Protein AF-A0A535HZP6-F1 (afdb_monomer)

Structure (mmCIF, N/CA/C/O backbone):
data_AF-A0A535HZP6-F1
#
_entry.id   AF-A0A535HZP6-F1
#
loop_
_atom_site.group_PDB
_atom_site.id
_atom_site.type_symbol
_atom_site.label_atom_id
_atom_site.label_alt_id
_atom_site.label_comp_id
_atom_site.label_asym_id
_atom_site.label_entity_id
_atom_site.label_seq_id
_atom_site.pdbx_PDB_ins_code
_atom_site.Cartn_x
_atom_site.Cartn_y
_atom_site.Cartn_z
_atom_site.occupancy
_atom_site.B_iso_or_equiv
_atom_site.auth_seq_id
_atom_site.auth_comp_id
_atom_site.auth_asym_id
_atom_site.auth_atom_id
_atom_site.pdbx_PDB_model_num
ATOM 1 N N . MET A 1 1 ? 3.814 -22.045 17.559 1.00 40.75 1 MET A N 1
ATOM 2 C CA . MET A 1 1 ? 4.100 -20.946 16.614 1.00 40.75 1 MET A CA 1
ATOM 3 C C . MET A 1 1 ? 3.823 -21.494 15.220 1.00 40.75 1 MET A C 1
ATOM 5 O O . MET A 1 1 ? 4.565 -22.360 14.778 1.00 40.75 1 MET A O 1
ATOM 9 N N . ILE A 1 2 ? 2.694 -21.146 14.594 1.00 38.34 2 ILE A N 1
ATOM 10 C CA . ILE A 1 2 ? 2.393 -21.628 13.237 1.00 38.34 2 ILE A CA 1
ATOM 11 C C . ILE A 1 2 ? 3.182 -20.735 12.281 1.00 38.34 2 ILE A C 1
ATOM 13 O O . ILE A 1 2 ? 2.765 -19.621 11.981 1.00 38.34 2 ILE A O 1
ATOM 17 N N . VAL A 1 3 ? 4.359 -21.193 11.863 1.00 44.75 3 VAL A N 1
ATOM 18 C CA . VAL A 1 3 ? 5.091 -20.565 10.762 1.00 44.75 3 VAL A CA 1
ATOM 19 C C . VAL A 1 3 ? 4.539 -21.183 9.483 1.00 44.75 3 VAL A C 1
ATOM 21 O O . VAL A 1 3 ? 5.009 -22.228 9.036 1.00 44.75 3 VAL A O 1
ATOM 24 N N . GLU A 1 4 ? 3.483 -20.586 8.927 1.00 56.25 4 GLU A N 1
ATOM 25 C CA . GLU A 1 4 ? 3.124 -20.857 7.532 1.00 56.25 4 GLU A CA 1
ATOM 26 C C . GLU A 1 4 ? 4.353 -20.519 6.680 1.00 56.25 4 GLU A C 1
ATOM 28 O O . GLU A 1 4 ? 4.879 -19.404 6.753 1.00 56.25 4 GLU A O 1
ATOM 33 N N . ARG A 1 5 ? 4.874 -21.513 5.948 1.00 57.94 5 ARG A N 1
ATOM 34 C CA . ARG A 1 5 ? 6.021 -21.303 5.061 1.00 57.94 5 ARG A CA 1
ATOM 35 C C . ARG A 1 5 ? 5.613 -20.284 3.990 1.00 57.94 5 ARG A C 1
ATOM 37 O O . ARG A 1 5 ? 4.502 -20.400 3.474 1.00 57.94 5 ARG A O 1
ATOM 44 N N . PRO A 1 6 ? 6.472 -19.309 3.649 1.00 65.69 6 PRO A N 1
ATOM 45 C CA . PRO A 1 6 ? 6.177 -18.394 2.554 1.00 65.69 6 PRO A CA 1
ATOM 46 C C . PRO A 1 6 ? 5.962 -19.185 1.255 1.00 65.69 6 PRO A C 1
ATOM 48 O O . PRO A 1 6 ? 6.619 -20.208 1.038 1.00 65.69 6 PRO A O 1
ATOM 51 N N . GLY A 1 7 ? 5.038 -18.720 0.410 1.00 70.25 7 GLY A N 1
ATOM 52 C CA . GLY A 1 7 ? 4.806 -19.303 -0.911 1.00 70.25 7 GLY A CA 1
ATOM 53 C C . GLY A 1 7 ? 6.084 -19.307 -1.757 1.00 70.25 7 GLY A C 1
ATOM 54 O O . GLY A 1 7 ? 6.963 -18.465 -1.574 1.00 70.25 7 GLY A O 1
ATOM 55 N N . ALA A 1 8 ? 6.196 -20.252 -2.695 1.00 68.69 8 ALA A N 1
ATOM 56 C CA . ALA A 1 8 ? 7.414 -20.476 -3.486 1.00 68.69 8 ALA A CA 1
ATOM 57 C C . ALA A 1 8 ? 7.873 -19.253 -4.315 1.00 68.69 8 ALA A C 1
ATOM 59 O O . ALA A 1 8 ? 9.041 -19.159 -4.689 1.00 68.69 8 ALA A O 1
ATOM 60 N N . ASP A 1 9 ? 6.966 -18.310 -4.577 1.00 80.38 9 ASP A N 1
ATOM 61 C CA . ASP A 1 9 ? 7.210 -17.099 -5.366 1.00 80.38 9 ASP A CA 1
ATOM 62 C C . ASP A 1 9 ? 7.607 -15.867 -4.522 1.00 80.38 9 ASP A C 1
ATOM 64 O O . ASP A 1 9 ? 7.869 -14.792 -5.072 1.00 80.38 9 ASP A O 1
ATOM 68 N N . LEU A 1 10 ? 7.683 -16.008 -3.194 1.00 91.38 10 LEU A N 1
ATOM 69 C CA . LEU A 1 10 ? 8.109 -14.948 -2.281 1.00 91.38 10 LEU A CA 1
ATOM 70 C C . LEU A 1 10 ? 9.626 -14.976 -2.043 1.00 91.38 10 LEU A C 1
ATOM 72 O O . LEU A 1 10 ? 10.221 -16.011 -1.745 1.00 91.38 10 LEU A O 1
ATOM 76 N N . ILE A 1 11 ? 10.262 -13.805 -2.100 1.00 94.88 11 ILE A N 1
ATOM 77 C CA . ILE A 1 11 ? 11.665 -13.613 -1.720 1.00 94.88 11 ILE A CA 1
ATOM 78 C C . ILE A 1 11 ? 11.719 -13.214 -0.246 1.00 94.88 11 ILE A C 1
ATOM 80 O O . ILE A 1 11 ? 11.258 -12.136 0.134 1.00 94.88 11 ILE A O 1
ATOM 84 N N . VAL A 1 12 ? 12.319 -14.058 0.593 1.00 96.00 12 VAL A N 1
ATOM 85 C CA . VAL A 1 12 ? 12.517 -13.768 2.020 1.00 96.00 12 VAL A CA 1
ATOM 86 C C . VAL A 1 12 ? 13.621 -12.719 2.190 1.00 96.00 12 VAL A C 1
ATOM 88 O O . VAL A 1 12 ? 14.779 -12.966 1.868 1.00 96.00 12 VAL A O 1
ATOM 91 N N . ARG A 1 13 ? 13.264 -11.546 2.727 1.00 95.56 13 ARG A N 1
ATOM 92 C CA . ARG A 1 13 ? 14.200 -10.463 3.087 1.00 95.56 13 ARG A CA 1
ATOM 93 C C . ARG A 1 13 ? 14.620 -10.517 4.555 1.00 95.56 13 ARG A C 1
ATOM 95 O O . ARG A 1 13 ? 15.701 -10.052 4.901 1.00 95.56 13 ARG A O 1
ATOM 102 N N . ARG A 1 14 ? 13.773 -11.089 5.414 1.00 95.12 14 ARG A N 1
ATOM 103 C CA . ARG A 1 14 ? 14.059 -11.405 6.820 1.00 95.12 14 ARG A CA 1
ATOM 104 C C . ARG A 1 14 ? 13.233 -12.620 7.235 1.00 95.12 14 ARG A C 1
ATOM 106 O O . ARG A 1 14 ? 12.050 -12.680 6.911 1.00 95.12 14 ARG A O 1
ATOM 113 N N . ALA A 1 15 ? 13.843 -13.559 7.955 1.00 93.56 15 ALA A N 1
ATOM 114 C CA . ALA A 1 15 ? 13.158 -14.763 8.427 1.00 93.56 15 ALA A CA 1
ATOM 115 C C . ALA A 1 15 ? 12.340 -14.527 9.709 1.00 93.56 15 ALA A C 1
ATOM 117 O O . ALA A 1 15 ? 11.224 -15.030 9.808 1.00 93.56 15 ALA A O 1
ATOM 118 N N . ASP A 1 16 ? 12.864 -13.739 10.655 1.00 92.75 16 ASP A N 1
ATOM 119 C CA . ASP A 1 16 ? 12.195 -13.445 11.925 1.00 92.75 16 ASP A CA 1
ATOM 120 C C . ASP A 1 16 ? 12.384 -11.973 12.360 1.00 92.75 16 ASP A C 1
ATOM 122 O O . ASP A 1 16 ? 13.523 -11.509 12.479 1.00 92.75 16 ASP A O 1
ATOM 126 N N . PRO A 1 17 ? 11.298 -11.202 12.551 1.00 95.25 17 PRO A N 1
ATOM 127 C CA . PRO A 1 17 ? 9.949 -11.497 12.065 1.00 95.25 17 PRO A CA 1
ATOM 128 C C . PRO A 1 17 ? 9.939 -11.638 10.533 1.00 95.25 17 PRO A C 1
ATOM 130 O O . PRO A 1 17 ? 10.725 -10.990 9.830 1.00 95.25 17 PRO A O 1
ATOM 133 N N . LEU A 1 18 ? 9.047 -12.484 10.007 1.00 95.94 18 LEU A N 1
ATOM 134 C CA . LEU A 1 18 ? 8.997 -12.794 8.575 1.00 95.94 18 LEU A CA 1
ATOM 135 C C . LEU A 1 18 ? 8.704 -11.537 7.743 1.00 95.94 18 LEU A C 1
ATOM 137 O O . LEU A 1 18 ? 7.688 -10.870 7.944 1.00 95.94 18 LEU A O 1
ATOM 141 N N . ASN A 1 19 ? 9.585 -11.226 6.795 1.00 98.00 19 ASN A N 1
ATOM 142 C CA . ASN A 1 19 ? 9.381 -10.178 5.803 1.00 98.00 19 ASN A CA 1
ATOM 143 C C . ASN A 1 19 ? 9.751 -10.712 4.414 1.00 98.00 19 ASN A C 1
ATOM 145 O O . ASN A 1 19 ? 10.876 -11.174 4.199 1.00 98.00 19 ASN A O 1
ATOM 149 N N . CYS A 1 20 ? 8.808 -10.636 3.478 1.00 97.75 20 CYS A N 1
ATOM 150 C CA . CYS A 1 20 ? 8.935 -11.173 2.129 1.00 97.75 20 CYS A CA 1
ATOM 151 C C . CYS A 1 20 ? 8.421 -10.183 1.090 1.00 97.75 20 CYS A C 1
ATOM 153 O O . CYS A 1 20 ? 7.440 -9.483 1.332 1.00 97.75 20 CYS A O 1
ATOM 155 N N . GLU A 1 21 ? 9.060 -10.153 -0.072 1.00 96.19 21 GLU A N 1
ATOM 156 C CA . GLU A 1 21 ? 8.589 -9.412 -1.242 1.00 96.19 21 GLU A CA 1
ATOM 157 C C . GLU A 1 21 ? 8.236 -10.362 -2.381 1.00 96.19 21 GLU A C 1
ATOM 159 O O . GLU A 1 21 ? 8.674 -11.512 -2.399 1.00 96.19 21 GLU A O 1
ATOM 164 N N . VAL A 1 22 ? 7.462 -9.867 -3.340 1.00 94.38 22 VAL A N 1
ATOM 165 C CA . VAL A 1 22 ? 7.067 -10.631 -4.524 1.00 94.38 22 VAL A CA 1
ATOM 166 C C . VAL A 1 22 ? 8.091 -10.428 -5.634 1.00 94.38 22 VAL A C 1
ATOM 168 O O . VAL A 1 22 ? 8.557 -9.310 -5.855 1.00 94.38 22 VAL A O 1
ATOM 171 N N . ARG A 1 23 ? 8.428 -11.480 -6.384 1.00 91.25 23 ARG A N 1
ATOM 172 C CA . ARG A 1 23 ? 9.135 -11.297 -7.662 1.00 91.25 23 ARG A CA 1
ATOM 173 C C . ARG A 1 23 ? 8.274 -10.450 -8.602 1.00 91.25 23 ARG A C 1
ATOM 175 O O . ARG A 1 23 ? 7.102 -10.765 -8.784 1.00 91.25 23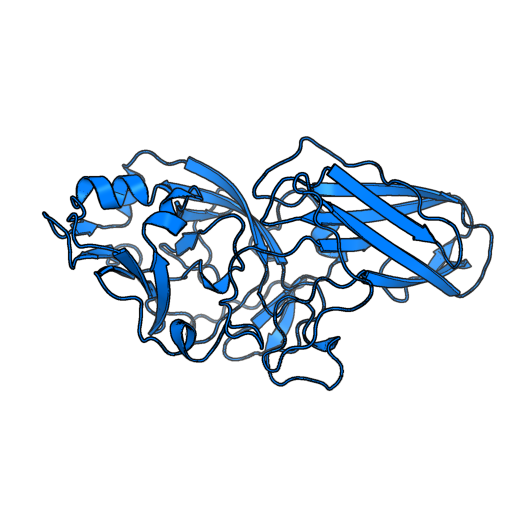 ARG A O 1
ATOM 182 N N . LEU A 1 24 ? 8.841 -9.406 -9.215 1.00 91.94 24 LEU A N 1
ATOM 183 C CA . LEU A 1 24 ? 8.065 -8.477 -10.052 1.00 91.94 24 LEU A CA 1
ATOM 184 C C . LEU A 1 24 ? 7.354 -9.174 -11.216 1.00 91.94 24 LEU A C 1
ATOM 186 O O . LEU A 1 24 ? 6.197 -8.860 -11.480 1.00 91.94 24 LEU A O 1
ATOM 190 N N . SER A 1 25 ? 7.988 -10.160 -11.852 1.00 90.00 25 SER A N 1
ATOM 191 C CA . SER A 1 25 ? 7.364 -10.934 -12.931 1.00 90.00 25 SER A CA 1
ATOM 192 C C . SER A 1 25 ? 6.120 -11.702 -12.491 1.00 90.00 25 SER A C 1
ATOM 194 O O . SER A 1 25 ? 5.214 -11.911 -13.287 1.00 90.00 25 SER A O 1
ATOM 196 N N . ARG A 1 26 ? 6.007 -12.053 -11.204 1.00 90.25 26 ARG A N 1
ATOM 197 C CA . ARG A 1 26 ? 4.814 -12.699 -10.631 1.00 90.25 26 ARG A CA 1
ATOM 198 C C . ARG A 1 26 ? 3.684 -11.722 -10.315 1.00 90.25 26 ARG A C 1
ATOM 200 O O . ARG A 1 26 ? 2.573 -12.158 -10.029 1.00 90.25 26 ARG A O 1
ATOM 207 N N . LEU A 1 27 ? 3.943 -10.414 -10.364 1.00 87.38 27 LEU A N 1
ATOM 208 C CA . LEU A 1 27 ? 2.904 -9.386 -10.260 1.00 87.38 27 LEU A CA 1
ATOM 209 C C . LEU A 1 27 ? 2.225 -9.117 -11.614 1.00 87.38 27 LEU A C 1
ATOM 211 O O . LEU A 1 27 ? 1.176 -8.482 -11.641 1.00 87.38 27 LEU A O 1
ATOM 215 N N . ALA A 1 28 ? 2.785 -9.614 -12.725 1.00 78.62 28 ALA A N 1
ATOM 216 C CA . ALA A 1 28 ? 2.209 -9.460 -14.062 1.00 78.62 28 ALA A CA 1
ATOM 217 C C . ALA A 1 28 ? 0.953 -10.327 -14.296 1.00 78.62 28 ALA A C 1
ATOM 219 O O . ALA A 1 28 ? 0.201 -10.073 -15.240 1.00 78.62 28 ALA A O 1
ATOM 220 N N . ASP A 1 29 ? 0.713 -11.318 -13.428 1.00 76.12 29 ASP A N 1
ATOM 221 C CA . ASP A 1 29 ? -0.292 -12.379 -13.594 1.00 76.12 29 ASP A CA 1
ATOM 222 C C . ASP A 1 29 ? -1.758 -11.907 -13.436 1.00 76.12 29 ASP A C 1
ATOM 224 O O . ASP A 1 29 ? -2.679 -12.705 -13.604 1.00 76.12 29 ASP A O 1
ATOM 228 N N . GLY A 1 30 ? -2.021 -10.627 -13.137 1.00 82.62 30 GLY A N 1
ATOM 229 C CA . GLY A 1 30 ? -3.388 -10.104 -13.069 1.00 82.62 30 GLY A CA 1
ATOM 230 C C . GLY A 1 30 ? -3.538 -8.770 -12.343 1.00 82.62 30 GLY A C 1
ATOM 231 O O . GLY A 1 30 ? -2.567 -8.130 -11.948 1.00 82.62 30 GLY A O 1
ATOM 232 N N . ASP A 1 31 ? -4.792 -8.351 -12.159 1.00 89.81 31 ASP A N 1
ATOM 233 C CA . ASP A 1 31 ? -5.123 -7.094 -11.471 1.00 89.81 31 ASP A CA 1
ATOM 234 C C . ASP A 1 31 ? -5.013 -7.213 -9.942 1.00 89.81 31 ASP A C 1
ATOM 236 O O . ASP A 1 31 ? -4.831 -6.211 -9.252 1.00 89.81 31 ASP A O 1
ATOM 240 N N . VAL A 1 32 ? -5.068 -8.437 -9.409 1.00 95.12 32 VAL A N 1
ATOM 241 C CA . VAL A 1 32 ? -4.858 -8.747 -7.989 1.00 95.12 32 VAL A CA 1
ATOM 242 C C . VAL A 1 32 ? -3.738 -9.768 -7.820 1.00 95.12 32 VAL A C 1
ATOM 244 O O . VAL A 1 32 ? -3.542 -10.659 -8.642 1.00 95.12 32 VAL A O 1
ATOM 247 N N . THR A 1 33 ? -3.005 -9.647 -6.721 1.00 96.19 33 THR A N 1
ATOM 248 C CA . THR A 1 33 ? -1.989 -10.594 -6.273 1.00 96.19 33 THR A CA 1
ATOM 249 C C . THR A 1 33 ? -2.657 -11.707 -5.464 1.00 96.19 33 THR A C 1
ATOM 251 O O . THR A 1 33 ? -3.351 -11.395 -4.488 1.00 96.19 33 THR A O 1
ATOM 254 N N . PRO A 1 34 ? -2.440 -12.990 -5.810 1.00 94.94 34 PRO A N 1
ATOM 255 C CA . PRO A 1 34 ? -2.885 -14.120 -4.996 1.00 94.94 34 PRO A CA 1
ATOM 256 C C . PRO A 1 34 ? -2.415 -14.029 -3.537 1.00 94.94 34 PRO A C 1
ATOM 258 O O . PRO A 1 34 ? -1.334 -13.508 -3.253 1.00 94.94 34 PRO A O 1
ATOM 261 N N . ASN A 1 35 ? -3.222 -14.545 -2.605 1.00 95.44 35 ASN A N 1
ATOM 262 C CA . ASN A 1 35 ? -2.978 -14.434 -1.160 1.00 95.44 35 ASN A CA 1
ATOM 263 C C . ASN A 1 35 ? -1.640 -15.055 -0.721 1.00 95.44 35 ASN A C 1
ATOM 265 O O . ASN A 1 35 ? -0.967 -14.511 0.149 1.00 95.44 35 ASN A O 1
ATOM 269 N N . ASP A 1 36 ? -1.232 -16.162 -1.337 1.00 92.12 36 ASP A N 1
ATOM 270 C CA . ASP A 1 36 ? 0.028 -16.875 -1.079 1.00 92.12 36 ASP A CA 1
ATOM 271 C C . ASP A 1 36 ? 1.267 -16.191 -1.688 1.00 92.12 36 ASP A C 1
ATOM 273 O O . ASP A 1 36 ? 2.405 -16.557 -1.374 1.00 92.12 36 ASP A O 1
ATOM 277 N N . ARG A 1 37 ? 1.046 -15.175 -2.528 1.00 92.44 37 ARG A N 1
ATOM 278 C CA . ARG A 1 37 ? 2.072 -14.350 -3.177 1.00 92.44 37 ARG A CA 1
ATOM 279 C C . ARG A 1 37 ? 2.073 -12.903 -2.700 1.00 92.44 37 ARG A C 1
ATOM 281 O O . ARG A 1 37 ? 2.915 -12.140 -3.150 1.00 92.44 37 ARG A O 1
ATOM 288 N N . PHE A 1 38 ? 1.158 -12.493 -1.827 1.00 96.56 38 PHE A N 1
ATOM 289 C CA . PHE A 1 38 ? 1.086 -11.111 -1.357 1.00 96.56 38 PHE A CA 1
ATOM 290 C C . PHE A 1 38 ? 2.274 -10.796 -0.434 1.00 96.56 38 PHE A C 1
ATOM 292 O O . PHE A 1 38 ? 2.590 -11.571 0.470 1.00 96.56 38 PHE A O 1
ATOM 299 N N . TYR A 1 39 ? 2.945 -9.654 -0.631 1.00 97.81 39 TYR A N 1
ATOM 300 C CA . TYR A 1 39 ? 4.137 -9.318 0.162 1.00 97.81 39 TYR A CA 1
ATOM 301 C C . TYR A 1 39 ? 3.844 -9.289 1.677 1.00 97.81 39 TYR A C 1
ATOM 303 O O . TYR A 1 39 ? 2.786 -8.853 2.142 1.00 97.81 39 TYR A O 1
ATOM 311 N N . ILE A 1 40 ? 4.812 -9.719 2.485 1.00 98.25 40 ILE A N 1
ATOM 312 C CA . ILE A 1 40 ? 4.665 -9.822 3.939 1.00 98.25 40 ILE A CA 1
ATOM 313 C C . ILE A 1 40 ? 5.592 -8.806 4.589 1.00 98.25 40 ILE A C 1
ATOM 315 O O . ILE A 1 40 ? 6.804 -8.867 4.413 1.00 98.25 40 ILE A O 1
ATOM 319 N N . ARG A 1 41 ? 5.036 -7.896 5.395 1.00 98.12 41 ARG A N 1
ATOM 320 C CA . ARG A 1 41 ? 5.812 -7.043 6.303 1.00 98.12 41 ARG A CA 1
ATOM 321 C C . ARG A 1 41 ? 5.329 -7.231 7.734 1.00 98.12 41 ARG A C 1
ATOM 323 O O . ARG A 1 41 ? 4.193 -6.864 8.039 1.00 98.12 41 ARG A O 1
ATOM 330 N N . ASN A 1 42 ? 6.211 -7.715 8.606 1.00 98.06 42 ASN A N 1
ATOM 331 C CA . ASN A 1 42 ? 5.981 -7.878 10.043 1.00 98.06 42 ASN A CA 1
ATOM 332 C C . ASN A 1 42 ? 7.076 -7.158 10.844 1.00 98.06 42 ASN A C 1
ATOM 334 O O . ASN A 1 42 ? 8.260 -7.366 10.577 1.00 98.06 42 ASN A O 1
ATOM 338 N N . HIS A 1 43 ? 6.689 -6.323 11.814 1.00 97.38 43 HIS A N 1
ATOM 339 C CA . HIS A 1 43 ? 7.625 -5.748 12.796 1.00 97.38 43 HIS A CA 1
ATOM 340 C C . HIS A 1 43 ? 7.842 -6.676 13.999 1.00 97.38 43 HIS A C 1
ATOM 342 O O . HIS A 1 43 ? 8.874 -6.584 14.656 1.00 97.38 43 HIS A O 1
ATOM 348 N N . PHE A 1 44 ? 6.880 -7.563 14.262 1.00 97.25 44 PHE A N 1
ATOM 349 C CA . PHE A 1 44 ? 6.822 -8.460 15.412 1.00 97.25 44 PHE A CA 1
ATOM 350 C C . PHE A 1 44 ? 6.303 -9.843 14.977 1.00 97.25 44 PHE A C 1
ATOM 352 O O . PHE A 1 44 ? 5.815 -9.976 13.847 1.00 97.25 44 PHE A O 1
ATOM 359 N N . PRO A 1 45 ? 6.410 -10.882 15.826 1.00 96.75 45 PRO A N 1
ATOM 360 C CA . PRO A 1 45 ? 5.853 -12.199 15.533 1.00 96.75 45 PRO A CA 1
ATOM 361 C C . PRO A 1 45 ? 4.346 -12.160 15.260 1.00 96.75 45 PRO A C 1
ATOM 363 O O . PRO A 1 45 ? 3.610 -11.376 15.856 1.00 96.75 45 PRO A O 1
ATOM 366 N N . VAL A 1 46 ? 3.877 -13.052 14.385 1.00 97.25 46 VAL A N 1
ATOM 367 C CA . VAL A 1 46 ? 2.445 -13.185 14.084 1.00 97.25 46 VAL A CA 1
ATOM 368 C C . VAL A 1 46 ? 1.708 -13.702 15.327 1.00 97.25 46 VAL A C 1
ATOM 370 O O . VAL A 1 46 ? 2.041 -14.788 15.815 1.00 97.25 46 VAL A O 1
ATOM 373 N N . PRO A 1 47 ? 0.699 -12.977 15.839 1.00 97.12 47 PRO A N 1
ATOM 374 C CA . PRO A 1 47 ? -0.057 -13.403 17.005 1.00 97.12 47 PRO A CA 1
ATOM 375 C C . PRO A 1 47 ? -0.936 -14.617 16.677 1.00 97.12 47 PRO A C 1
ATOM 377 O O . PRO A 1 47 ? -1.508 -14.733 15.591 1.00 97.12 47 PRO A O 1
ATOM 380 N N . ASN A 1 48 ? -1.074 -15.525 17.644 1.00 95.31 48 ASN A N 1
ATOM 381 C CA . ASN A 1 48 ? -1.993 -16.657 17.546 1.00 95.31 48 ASN A CA 1
ATOM 382 C C . ASN A 1 48 ? -3.376 -16.248 18.070 1.00 95.31 48 ASN A C 1
ATOM 384 O O . ASN A 1 48 ? -3.592 -16.231 19.280 1.00 95.31 48 ASN A O 1
ATOM 388 N N . ILE A 1 49 ? -4.290 -15.893 17.167 1.00 96.25 49 ILE A N 1
ATOM 389 C CA . ILE A 1 49 ? -5.618 -15.376 17.519 1.00 96.25 49 ILE A CA 1
ATOM 390 C C . ILE A 1 49 ? -6.693 -16.425 17.228 1.00 96.25 49 ILE A C 1
ATOM 392 O O . ILE A 1 49 ? -6.841 -16.873 16.089 1.00 96.25 49 ILE A O 1
ATOM 396 N N . ASP A 1 50 ? -7.484 -16.752 18.249 1.00 95.62 50 ASP A N 1
ATOM 397 C CA . ASP A 1 50 ? -8.757 -17.456 18.094 1.00 95.62 50 ASP A CA 1
ATOM 398 C C . ASP A 1 50 ? -9.831 -16.460 17.629 1.00 95.62 50 ASP A C 1
ATOM 400 O O . ASP A 1 50 ? -10.240 -15.572 18.378 1.00 95.62 50 ASP A O 1
ATOM 404 N N . ALA A 1 51 ? -10.277 -16.597 16.379 1.00 92.19 51 ALA A N 1
ATOM 405 C CA . ALA A 1 51 ? -11.233 -15.681 15.763 1.00 92.19 51 ALA A CA 1
ATOM 406 C C . ALA A 1 51 ? -12.626 -15.700 16.421 1.00 92.19 51 ALA A C 1
ATOM 408 O O . ALA A 1 51 ? -13.337 -14.702 16.321 1.00 92.19 51 ALA A O 1
ATOM 409 N N . GLU A 1 52 ? -13.010 -16.791 17.094 1.00 93.00 52 GLU A N 1
ATOM 410 C CA . GLU A 1 52 ? -14.313 -16.905 17.767 1.00 93.00 52 GLU A CA 1
ATOM 411 C C . GLU A 1 52 ? -14.325 -16.177 19.117 1.00 93.00 52 GLU A C 1
ATOM 413 O O . GLU A 1 52 ? -15.357 -15.665 19.553 1.00 93.00 52 GLU A O 1
ATOM 418 N N . ARG A 1 53 ? -13.164 -16.104 19.779 1.00 96.44 53 ARG A N 1
ATOM 419 C CA . ARG A 1 53 ? -12.987 -15.389 21.055 1.00 96.44 53 ARG A CA 1
ATOM 420 C C . ARG A 1 53 ? -12.505 -13.955 20.877 1.00 96.44 53 ARG A C 1
ATOM 422 O O . ARG A 1 53 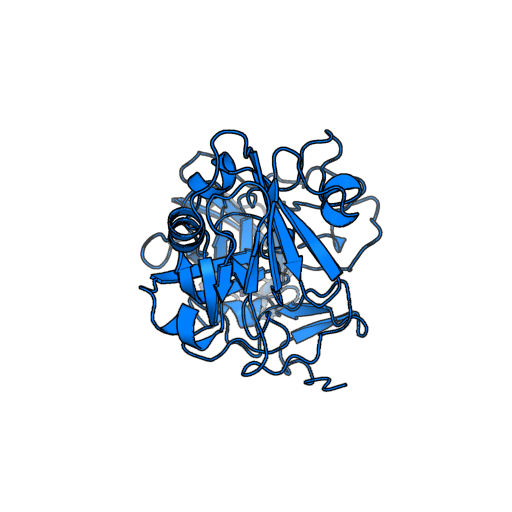? -12.598 -13.166 21.814 1.00 96.44 53 ARG A O 1
ATOM 429 N N . TRP A 1 54 ? -11.965 -13.630 19.706 1.00 98.31 54 TRP A N 1
ATOM 430 C CA . TRP A 1 54 ? -11.456 -12.304 19.394 1.00 98.31 54 TRP A CA 1
ATOM 431 C C . TRP A 1 54 ? -12.559 -11.241 19.449 1.00 98.31 54 TRP A C 1
ATOM 433 O O . TRP A 1 54 ? -13.719 -11.473 19.089 1.00 98.31 54 TRP A O 1
ATOM 443 N N . ARG A 1 55 ? -12.153 -10.050 19.882 1.00 98.56 55 ARG A N 1
ATOM 444 C CA . ARG A 1 55 ? -12.997 -8.875 20.048 1.00 98.56 55 ARG A CA 1
ATOM 445 C C . ARG A 1 55 ? -12.270 -7.624 19.564 1.00 98.56 55 ARG A C 1
ATOM 447 O O . ARG A 1 55 ? -11.067 -7.485 19.791 1.00 98.56 55 ARG A O 1
ATOM 454 N N . LEU A 1 56 ? -13.013 -6.712 18.944 1.00 98.88 56 LEU A N 1
ATOM 455 C CA . LEU A 1 56 ? -12.585 -5.348 18.655 1.00 98.88 56 LEU A CA 1
ATOM 456 C C . LEU A 1 56 ? -13.157 -4.403 19.708 1.00 98.88 56 LEU A C 1
ATOM 458 O O . LEU A 1 56 ? -14.371 -4.205 19.763 1.00 98.88 56 LEU A O 1
ATOM 462 N N . ARG A 1 57 ? -12.276 -3.762 20.476 1.00 98.81 57 ARG A N 1
ATOM 463 C CA . ARG A 1 57 ? -12.659 -2.710 21.422 1.00 98.81 57 ARG A CA 1
ATOM 464 C C . ARG A 1 57 ? -12.607 -1.344 20.750 1.00 98.81 57 ARG A C 1
ATOM 466 O O . ARG A 1 57 ? -11.584 -0.988 20.168 1.00 98.81 57 ARG A O 1
ATOM 473 N N . VAL A 1 58 ? -13.678 -0.568 20.867 1.00 98.88 58 VAL A N 1
ATOM 474 C CA . VAL A 1 58 ? -13.744 0.827 20.412 1.00 98.88 58 VAL A CA 1
ATOM 475 C C . VAL A 1 58 ? -14.077 1.696 21.611 1.00 98.88 58 VAL A C 1
ATOM 477 O O . VAL A 1 58 ? -15.138 1.532 22.209 1.00 98.88 58 VAL A O 1
ATOM 480 N N . HIS A 1 59 ? -13.168 2.581 22.010 1.00 98.75 59 HIS A N 1
ATOM 481 C CA . HIS A 1 59 ? -13.298 3.319 23.272 1.00 98.75 59 HIS A CA 1
ATOM 482 C C . HIS A 1 59 ? -12.635 4.705 23.213 1.00 98.75 59 HIS A C 1
ATOM 484 O O . HIS A 1 59 ? -12.302 5.189 22.131 1.00 98.75 59 HIS A O 1
ATOM 490 N N . GLY A 1 60 ? -12.495 5.366 24.364 1.00 98.38 60 GLY A N 1
ATOM 491 C CA . GLY A 1 60 ? -11.952 6.719 24.486 1.00 98.38 60 GLY A CA 1
ATOM 492 C C . GLY A 1 60 ? -13.037 7.790 24.357 1.00 98.38 60 GLY A C 1
ATOM 493 O O . GLY A 1 60 ? -14.062 7.745 25.038 1.00 98.38 60 GLY A O 1
ATOM 494 N N . HIS A 1 61 ? -12.825 8.763 23.473 1.00 98.25 61 HIS A N 1
ATOM 495 C CA . HIS A 1 61 ? -13.682 9.930 23.244 1.00 98.25 61 HIS A CA 1
ATOM 496 C C . HIS A 1 61 ? -14.927 9.575 22.410 1.00 98.25 61 HIS A C 1
ATOM 498 O O . HIS A 1 61 ? -15.201 10.160 21.360 1.00 98.25 61 HIS A O 1
ATOM 504 N N . VAL A 1 62 ? -15.713 8.623 22.906 1.00 98.56 62 VAL A N 1
ATOM 505 C CA . VAL A 1 62 ? -16.968 8.136 22.317 1.00 98.56 62 VAL A CA 1
ATOM 506 C C . VAL A 1 62 ? -18.123 8.279 23.312 1.00 98.56 62 VAL A C 1
ATOM 508 O O . VAL A 1 62 ? -17.913 8.506 24.509 1.00 98.56 62 VAL A O 1
ATOM 511 N N . LYS A 1 63 ? -19.363 8.228 22.825 1.00 98.44 63 LYS A N 1
ATOM 512 C CA . LYS A 1 63 ? -20.561 8.212 23.674 1.00 98.44 63 LYS A CA 1
ATOM 513 C C . LYS A 1 63 ? -20.778 6.824 24.265 1.00 98.44 63 LYS A C 1
ATOM 515 O O . LYS A 1 63 ? -20.987 6.717 25.468 1.00 98.44 63 LYS A O 1
ATOM 520 N N . GLU A 1 64 ? -20.663 5.800 23.427 1.00 98.06 64 GLU A N 1
ATOM 521 C CA . GLU A 1 64 ? -20.906 4.401 23.769 1.00 98.06 64 GLU A CA 1
ATOM 522 C C . GLU A 1 64 ? -19.699 3.557 23.337 1.00 98.06 64 GLU A C 1
ATOM 524 O O . GLU A 1 64 ? -19.490 3.343 22.141 1.00 98.06 64 GLU A O 1
ATOM 529 N N . PRO A 1 65 ? -18.859 3.097 24.282 1.00 98.56 65 PRO A N 1
ATOM 530 C CA . PRO A 1 65 ? -17.803 2.144 23.972 1.00 98.56 65 PRO A CA 1
ATOM 531 C C . PRO A 1 65 ? -18.382 0.849 23.394 1.00 98.56 65 PRO A C 1
ATOM 533 O O . PRO A 1 65 ? -19.402 0.352 23.870 1.00 98.56 65 PRO A O 1
ATOM 536 N N . LEU A 1 66 ? -17.712 0.285 22.390 1.00 98.81 66 LEU A N 1
ATOM 537 C CA . LEU A 1 66 ? -18.138 -0.940 21.716 1.00 98.81 66 LEU A CA 1
ATOM 538 C C . LEU A 1 66 ? -17.153 -2.080 21.982 1.00 98.81 66 LEU A C 1
ATOM 540 O O . LEU A 1 66 ? -15.940 -1.872 22.023 1.00 98.81 66 LEU A O 1
ATOM 544 N N . ASP A 1 67 ? -17.685 -3.294 22.084 1.00 98.69 67 ASP A N 1
ATOM 545 C CA . ASP A 1 67 ? -16.922 -4.539 22.169 1.00 98.69 67 ASP A CA 1
ATOM 546 C C . ASP A 1 67 ? -17.497 -5.553 21.163 1.00 98.69 67 ASP A C 1
ATOM 548 O O . ASP A 1 67 ? -18.467 -6.266 21.432 1.00 98.69 67 ASP A O 1
ATOM 552 N N . LEU A 1 68 ? -16.952 -5.545 19.944 1.00 98.69 68 LEU A N 1
ATOM 553 C CA . LEU A 1 68 ? -17.543 -6.205 18.779 1.00 98.69 68 LEU A CA 1
ATOM 554 C C . LEU A 1 68 ? -16.842 -7.529 18.465 1.00 98.69 68 LEU A C 1
ATOM 556 O O . LEU A 1 68 ? -15.630 -7.578 18.261 1.00 98.69 68 LEU A O 1
ATOM 560 N N . SER A 1 69 ? -17.611 -8.607 18.338 1.00 98.69 69 SER A N 1
ATOM 561 C CA . SER A 1 69 ? -17.135 -9.867 17.754 1.00 98.69 69 SER A CA 1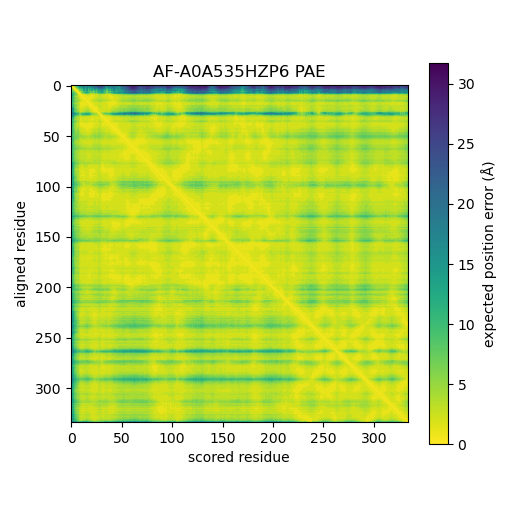
ATOM 562 C C . SER A 1 69 ? -16.980 -9.776 16.235 1.00 98.69 69 SER A C 1
ATOM 564 O O . SER A 1 69 ? -17.628 -8.974 15.554 1.00 98.69 69 SER A O 1
ATOM 566 N N . LEU A 1 70 ? -16.210 -10.706 15.664 1.00 98.38 70 LEU A N 1
ATOM 567 C CA . LEU A 1 70 ? -16.124 -10.863 14.210 1.00 98.38 70 LEU A CA 1
ATOM 568 C C . LEU A 1 70 ? -17.498 -11.152 13.579 1.00 98.38 70 LEU A C 1
ATOM 570 O O . LEU A 1 70 ? -17.798 -10.662 12.490 1.00 98.38 70 LEU A O 1
ATOM 574 N N . ARG A 1 71 ? -18.356 -11.920 14.264 1.00 98.19 71 ARG A N 1
ATOM 575 C CA . ARG A 1 71 ? -19.713 -12.239 13.796 1.00 98.19 71 ARG A CA 1
ATOM 576 C C . ARG A 1 71 ? -20.614 -11.005 13.748 1.00 98.19 71 ARG A C 1
ATOM 578 O O . ARG A 1 71 ? -21.450 -10.902 12.856 1.00 98.19 71 ARG A O 1
ATOM 585 N N . GLU A 1 72 ? -20.477 -10.079 14.692 1.00 98.44 72 GLU A N 1
ATOM 586 C CA . GLU A 1 72 ? -21.205 -8.805 14.671 1.00 98.44 72 GLU A CA 1
ATOM 587 C C . GLU A 1 72 ? -20.750 -7.920 13.517 1.00 98.44 72 GLU A C 1
ATOM 589 O O . GLU A 1 72 ? -21.600 -7.443 12.770 1.00 98.44 72 GLU A O 1
ATOM 594 N N . LEU A 1 73 ? -19.438 -7.798 13.299 1.00 98.25 73 LEU A N 1
ATOM 595 C CA . LEU A 1 73 ? -18.889 -7.053 12.163 1.00 98.25 73 LEU A CA 1
ATOM 596 C C . LEU A 1 73 ? -19.367 -7.619 10.819 1.00 98.25 73 LEU A C 1
ATOM 598 O O . LEU A 1 73 ? -19.779 -6.870 9.940 1.00 98.25 73 LEU A O 1
ATOM 602 N N . LYS A 1 74 ? -19.392 -8.947 10.663 1.00 97.75 74 LYS A N 1
ATOM 603 C CA . LYS A 1 74 ? -19.869 -9.606 9.433 1.00 97.75 74 LYS A CA 1
ATOM 604 C C . LYS A 1 74 ? -21.372 -9.460 9.171 1.00 97.75 74 LYS A C 1
ATOM 606 O O . LYS A 1 74 ? -21.806 -9.738 8.058 1.00 97.75 74 LYS A O 1
ATOM 611 N N . ARG A 1 75 ? -22.166 -9.051 10.168 1.00 98.00 75 ARG A N 1
ATOM 612 C CA . ARG A 1 75 ? -23.598 -8.741 10.000 1.00 98.00 75 ARG A CA 1
ATOM 613 C C . ARG A 1 75 ? -23.854 -7.292 9.580 1.00 98.00 75 ARG A C 1
ATOM 615 O O . ARG A 1 75 ? -24.983 -6.969 9.226 1.00 98.00 75 ARG A O 1
ATOM 622 N N . MET A 1 76 ? -22.849 -6.422 9.650 1.00 98.12 76 MET A N 1
ATOM 623 C CA . MET A 1 76 ? -22.953 -5.037 9.190 1.00 98.12 76 MET A CA 1
ATOM 624 C C . MET A 1 76 ? -22.856 -4.962 7.661 1.00 98.12 76 MET A C 1
ATOM 626 O O . MET A 1 76 ? -22.368 -5.889 7.011 1.00 98.12 76 MET A O 1
ATOM 630 N N . ALA A 1 77 ? -23.287 -3.835 7.088 1.00 97.56 77 ALA A N 1
ATOM 631 C CA . ALA A 1 77 ? -23.073 -3.556 5.674 1.00 97.56 77 ALA A CA 1
ATOM 632 C C . ALA A 1 77 ? -21.567 -3.554 5.362 1.00 97.56 77 ALA A C 1
ATOM 634 O O . ALA A 1 77 ? -20.775 -2.904 6.048 1.00 97.56 77 ALA A O 1
ATOM 635 N N . ALA A 1 78 ? -21.179 -4.306 4.334 1.00 97.81 78 ALA A N 1
ATOM 636 C CA . ALA A 1 78 ? -19.792 -4.460 3.926 1.00 97.81 78 ALA A CA 1
ATOM 637 C C . ALA A 1 78 ? -19.560 -3.840 2.549 1.00 97.81 78 ALA A C 1
ATOM 639 O O . ALA A 1 78 ? -20.431 -3.888 1.682 1.00 97.81 78 ALA A O 1
ATOM 640 N N . ALA A 1 79 ? -18.358 -3.317 2.343 1.00 97.88 79 ALA A N 1
ATOM 641 C CA . ALA A 1 79 ? -17.868 -2.877 1.046 1.00 97.88 79 ALA A CA 1
ATOM 642 C C . ALA A 1 79 ? -16.703 -3.764 0.603 1.00 97.88 79 ALA A C 1
ATOM 644 O O . ALA A 1 79 ? -16.000 -4.348 1.433 1.00 97.88 79 ALA A O 1
ATOM 645 N N . THR A 1 80 ? -16.489 -3.844 -0.709 1.00 98.38 80 THR A N 1
ATOM 646 C CA . THR A 1 80 ? -15.310 -4.476 -1.302 1.00 98.38 80 THR A CA 1
ATOM 647 C C . THR A 1 80 ? -14.552 -3.450 -2.129 1.00 98.38 80 THR A C 1
ATOM 649 O O . THR A 1 80 ? -15.149 -2.800 -2.982 1.00 98.38 80 THR A O 1
ATOM 652 N N . LEU A 1 81 ? -13.253 -3.299 -1.865 1.00 98.12 81 LEU A N 1
ATOM 653 C CA . LEU A 1 81 ? -12.365 -2.374 -2.569 1.00 98.12 81 LEU A CA 1
ATOM 654 C C . LEU A 1 81 ? -11.119 -3.108 -3.060 1.00 98.12 81 LEU A C 1
ATOM 656 O O . LEU A 1 81 ? -10.470 -3.814 -2.286 1.00 98.12 81 LEU A O 1
ATOM 660 N N . SER A 1 82 ? -10.748 -2.889 -4.318 1.00 97.88 82 SER A N 1
ATOM 661 C CA . SER A 1 82 ? -9.423 -3.248 -4.825 1.00 97.88 82 SER A CA 1
ATOM 662 C C . SER A 1 82 ? -8.415 -2.220 -4.321 1.00 97.88 82 SER A C 1
ATOM 664 O O . SER A 1 82 ? -8.571 -1.029 -4.566 1.00 97.88 82 SER A O 1
ATOM 666 N N . VAL A 1 83 ? -7.404 -2.654 -3.564 1.00 98.62 83 VAL A N 1
ATOM 667 C CA . VAL A 1 83 ? -6.424 -1.738 -2.957 1.00 98.62 83 VAL A CA 1
ATOM 668 C C . VAL A 1 83 ? -5.014 -2.277 -3.117 1.00 98.62 83 VAL A C 1
ATOM 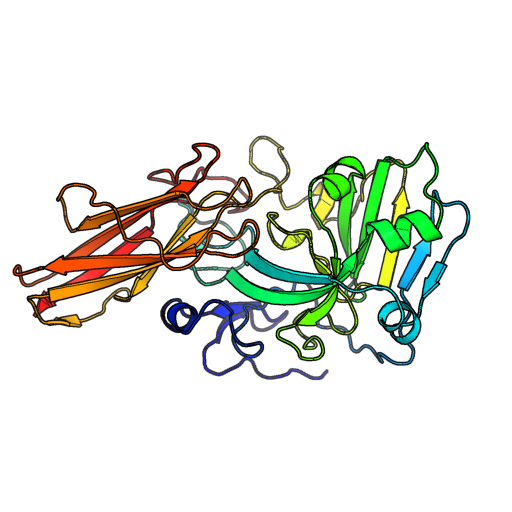670 O O . VAL A 1 83 ? -4.716 -3.397 -2.686 1.00 98.62 83 VAL A O 1
ATOM 673 N N . THR A 1 84 ? -4.142 -1.446 -3.685 1.00 98.56 84 THR A N 1
ATOM 674 C CA . THR A 1 84 ? -2.691 -1.636 -3.671 1.00 98.56 84 THR A CA 1
ATOM 675 C C . THR A 1 84 ? -2.135 -1.199 -2.328 1.00 98.56 84 THR A C 1
ATOM 677 O O . THR A 1 84 ? -2.339 -0.068 -1.887 1.00 98.56 84 THR A O 1
ATOM 680 N N . LEU A 1 85 ? -1.401 -2.095 -1.677 1.00 98.75 85 LEU A N 1
ATOM 681 C CA . LEU A 1 85 ? -0.607 -1.782 -0.500 1.00 98.75 85 LEU A CA 1
ATOM 682 C C . LEU A 1 85 ? 0.864 -1.771 -0.886 1.00 98.75 85 LEU A C 1
ATOM 684 O O . LEU A 1 85 ? 1.369 -2.742 -1.439 1.00 98.75 85 LEU A O 1
ATOM 688 N N . GLU A 1 86 ? 1.551 -0.688 -0.544 1.00 98.75 86 GLU A N 1
ATOM 689 C CA . GLU A 1 86 ? 2.994 -0.553 -0.709 1.00 98.75 86 GLU A CA 1
ATOM 690 C C . GLU A 1 86 ? 3.664 -0.313 0.647 1.00 98.75 86 GLU A C 1
ATOM 692 O O . GLU A 1 86 ? 3.224 0.511 1.459 1.00 98.75 86 GLU A O 1
ATOM 697 N N . CYS A 1 87 ? 4.769 -1.012 0.908 1.00 98.62 87 CYS A N 1
ATOM 698 C CA . CYS A 1 87 ? 5.631 -0.682 2.034 1.00 98.62 87 CYS A CA 1
ATOM 699 C C . CYS A 1 87 ? 6.346 0.650 1.777 1.00 98.62 87 CYS A C 1
ATOM 701 O O . CYS A 1 87 ? 6.979 0.825 0.743 1.00 98.62 87 CYS A O 1
ATOM 703 N N . ALA A 1 88 ? 6.372 1.553 2.761 1.00 98.38 88 ALA A N 1
ATOM 704 C CA . ALA A 1 88 ? 7.135 2.799 2.649 1.00 98.38 88 ALA A CA 1
ATOM 705 C C . ALA A 1 88 ? 8.620 2.583 2.312 1.00 98.38 88 ALA A C 1
ATOM 707 O O . ALA A 1 88 ? 9.236 3.460 1.721 1.00 98.38 88 ALA A O 1
ATOM 708 N N . GLY A 1 89 ? 9.195 1.443 2.706 1.00 98.25 89 GLY A N 1
ATOM 709 C CA . GLY A 1 89 ? 10.579 1.080 2.408 1.00 98.25 89 GLY A CA 1
ATOM 710 C C . GLY A 1 89 ? 10.785 0.390 1.058 1.00 98.25 89 GLY A C 1
ATOM 711 O O . GLY A 1 89 ? 11.899 -0.045 0.800 1.00 98.25 89 GLY A O 1
ATOM 712 N N . ASN A 1 90 ? 9.757 0.233 0.218 1.00 98.56 90 ASN A N 1
ATOM 713 C CA . ASN A 1 90 ? 9.904 -0.412 -1.086 1.00 98.56 90 ASN A CA 1
ATOM 714 C C . ASN A 1 90 ? 10.929 0.358 -1.938 1.00 98.56 90 ASN A C 1
ATOM 716 O O . ASN A 1 90 ? 10.741 1.544 -2.207 1.00 98.56 90 ASN A O 1
ATOM 720 N N . GLY A 1 91 ? 12.007 -0.290 -2.375 1.00 97.81 91 GLY A N 1
ATOM 721 C CA . GLY A 1 91 ? 13.141 0.346 -3.054 1.00 97.81 91 GLY A CA 1
ATOM 722 C C . GLY A 1 91 ? 14.286 0.782 -2.139 1.00 97.81 91 GLY A C 1
ATOM 723 O O . GLY A 1 91 ? 15.162 1.511 -2.604 1.00 97.81 91 GLY A O 1
ATOM 724 N N . ARG A 1 92 ? 14.304 0.394 -0.855 1.00 98.00 92 ARG A N 1
ATOM 725 C CA . ARG A 1 92 ? 15.309 0.878 0.109 1.00 98.00 92 ARG A CA 1
ATOM 726 C C . ARG A 1 92 ? 16.749 0.600 -0.322 1.00 98.00 92 ARG A C 1
ATOM 728 O O . ARG A 1 92 ? 17.610 1.439 -0.079 1.00 98.00 92 ARG A O 1
ATOM 735 N N . ILE A 1 93 ? 17.013 -0.534 -0.974 1.00 96.75 93 ILE A N 1
ATOM 736 C CA . ILE A 1 93 ? 18.390 -0.915 -1.339 1.00 96.75 93 ILE A CA 1
ATOM 737 C C . ILE A 1 93 ? 19.043 0.056 -2.331 1.00 96.75 93 ILE A C 1
ATOM 739 O O . ILE A 1 93 ? 20.259 0.058 -2.469 1.00 96.75 93 ILE A O 1
ATOM 743 N N . PHE A 1 94 ? 18.237 0.859 -3.032 1.00 96.19 94 PHE A N 1
ATOM 744 C CA . PHE A 1 94 ? 18.702 1.764 -4.080 1.00 96.19 94 PHE A CA 1
ATOM 745 C C . PHE A 1 94 ? 19.033 3.167 -3.561 1.00 96.19 94 PHE A C 1
ATOM 747 O O . PHE A 1 94 ? 19.409 4.033 -4.348 1.00 96.19 94 PHE A O 1
ATOM 754 N N . PHE A 1 95 ? 18.884 3.428 -2.259 1.00 96.44 95 PHE A N 1
ATOM 755 C CA . PHE A 1 95 ? 19.387 4.670 -1.683 1.00 96.44 95 PHE A CA 1
ATOM 756 C C . PHE A 1 95 ? 20.910 4.635 -1.579 1.00 96.44 95 PHE A C 1
ATOM 758 O O . PHE A 1 95 ? 21.497 3.648 -1.140 1.00 96.44 95 PHE A O 1
ATOM 765 N N . ASN A 1 96 ? 21.532 5.755 -1.941 1.00 93.19 96 ASN A N 1
ATOM 766 C CA . ASN A 1 96 ? 22.958 5.986 -1.782 1.00 93.19 96 ASN A CA 1
ATOM 767 C C . ASN A 1 96 ? 23.173 7.301 -1.007 1.00 93.19 96 ASN A C 1
ATOM 769 O O . ASN A 1 96 ? 22.663 8.329 -1.460 1.00 93.19 96 ASN A O 1
ATOM 773 N N . PRO A 1 97 ? 23.890 7.299 0.133 1.00 94.12 97 PRO A N 1
ATOM 774 C CA . PRO A 1 97 ? 24.502 6.138 0.792 1.00 94.12 97 PRO A CA 1
ATOM 775 C C . PRO A 1 97 ? 23.468 5.097 1.274 1.00 94.12 97 PRO A C 1
ATOM 777 O O . PRO A 1 97 ? 22.302 5.465 1.472 1.00 94.12 97 PRO A O 1
ATOM 780 N N . PRO A 1 98 ? 23.875 3.822 1.466 1.00 94.06 98 PRO A N 1
ATOM 781 C CA . PRO A 1 98 ? 23.001 2.764 1.974 1.00 94.06 98 PRO A CA 1
ATOM 782 C C . PRO A 1 98 ? 22.393 3.102 3.338 1.00 94.06 98 PRO A C 1
ATOM 784 O O . PRO A 1 98 ? 23.010 3.781 4.158 1.00 94.06 98 PRO A O 1
ATOM 787 N N . ILE A 1 99 ? 21.186 2.593 3.592 1.00 94.56 99 ILE A N 1
ATOM 788 C CA . ILE A 1 99 ? 20.401 2.889 4.796 1.00 94.56 99 ILE A CA 1
ATOM 789 C C . ILE A 1 99 ? 20.015 1.588 5.498 1.00 94.56 99 ILE A C 1
ATOM 791 O O . ILE A 1 99 ? 19.586 0.629 4.854 1.00 94.56 99 ILE A O 1
ATOM 795 N N . GLU A 1 100 ? 20.111 1.575 6.826 1.00 92.75 100 GLU A N 1
ATOM 796 C CA . GLU A 1 100 ? 19.668 0.450 7.647 1.00 92.75 100 GLU A CA 1
ATOM 797 C C . GLU A 1 100 ? 18.143 0.235 7.557 1.00 92.75 100 GLU A C 1
ATOM 799 O O . GLU A 1 100 ? 17.340 1.169 7.604 1.00 92.75 100 GLU A O 1
ATOM 804 N N . GLY A 1 101 ? 17.727 -1.026 7.450 1.00 93.31 101 GLY A N 1
ATOM 805 C CA . GLY A 1 101 ? 16.328 -1.440 7.420 1.00 93.31 101 GLY A CA 1
ATOM 806 C C . GLY A 1 101 ? 16.158 -2.745 6.651 1.00 93.31 101 GLY A C 1
ATOM 807 O O . GLY A 1 101 ? 17.131 -3.366 6.231 1.00 93.31 101 GLY A O 1
ATOM 808 N N . GLU A 1 102 ? 14.917 -3.181 6.439 1.00 95.06 102 GLU A N 1
ATOM 809 C CA . GLU A 1 102 ? 14.658 -4.312 5.543 1.00 95.06 102 GLU A CA 1
ATOM 810 C C . GLU A 1 102 ? 15.168 -4.002 4.119 1.00 95.06 102 GLU A C 1
ATOM 812 O O . GLU A 1 102 ? 14.814 -2.951 3.569 1.00 95.06 102 GLU A O 1
ATOM 817 N N . PRO A 1 103 ? 15.971 -4.889 3.506 1.00 95.44 103 PRO A N 1
ATOM 818 C CA . PRO A 1 103 ? 16.601 -4.655 2.209 1.00 95.44 103 PRO A CA 1
ATOM 819 C C . PRO A 1 103 ? 15.615 -4.924 1.061 1.00 95.44 103 PRO A C 1
ATOM 821 O O . PRO A 1 103 ? 15.809 -5.824 0.245 1.00 95.44 103 PRO A O 1
ATOM 824 N N . TRP A 1 104 ? 14.522 -4.162 1.029 1.00 97.88 104 TRP A N 1
ATOM 825 C CA . TRP A 1 104 ? 13.509 -4.242 -0.018 1.00 97.88 104 TRP A CA 1
ATOM 826 C C . TRP A 1 104 ? 14.082 -3.829 -1.371 1.00 97.88 104 TRP A C 1
ATOM 828 O O . TRP A 1 104 ? 14.634 -2.731 -1.501 1.00 97.88 104 TRP A O 1
ATOM 838 N N . VAL A 1 105 ? 13.876 -4.678 -2.377 1.00 96.62 105 VAL A N 1
ATOM 839 C CA . VAL A 1 105 ? 14.114 -4.333 -3.780 1.00 96.62 105 VAL A CA 1
ATOM 840 C C . VAL A 1 105 ? 12.865 -3.622 -4.281 1.00 96.62 105 VAL A C 1
ATOM 842 O O . VAL A 1 105 ? 12.616 -2.512 -3.837 1.00 96.62 105 VAL A O 1
ATOM 845 N N . LEU A 1 106 ? 12.049 -4.202 -5.154 1.00 96.88 106 LEU A N 1
ATOM 846 C CA . LEU A 1 106 ? 10.903 -3.493 -5.745 1.00 96.88 106 LEU A CA 1
ATOM 847 C C . LEU A 1 106 ? 9.562 -4.198 -5.494 1.00 96.88 106 LEU A C 1
ATOM 849 O O . LEU A 1 106 ? 8.508 -3.640 -5.794 1.00 96.88 106 LEU A O 1
ATOM 853 N N . GLY A 1 107 ? 9.599 -5.400 -4.913 1.00 96.75 107 GLY A N 1
ATOM 854 C CA . GLY A 1 107 ? 8.440 -6.270 -4.725 1.00 96.75 107 GLY A CA 1
ATOM 855 C C . GLY A 1 107 ? 7.671 -6.081 -3.417 1.00 96.75 107 GLY A C 1
ATOM 856 O O . GLY A 1 107 ? 6.849 -6.931 -3.076 1.00 96.75 107 GLY A O 1
ATOM 857 N N . ALA A 1 108 ? 7.948 -5.033 -2.633 1.00 98.19 108 ALA A N 1
ATOM 858 C CA . ALA A 1 108 ? 7.224 -4.761 -1.386 1.00 98.19 108 ALA A CA 1
ATOM 859 C C . ALA A 1 108 ? 5.910 -4.001 -1.657 1.00 98.19 108 ALA A C 1
ATOM 861 O O . ALA A 1 108 ? 5.615 -2.982 -1.024 1.00 98.19 108 ALA A O 1
ATOM 862 N N . VAL A 1 109 ? 5.160 -4.496 -2.644 1.00 98.31 109 VAL A N 1
ATOM 863 C CA . VAL A 1 109 ? 3.888 -3.970 -3.135 1.00 98.31 109 VAL A CA 1
ATOM 864 C C . VAL A 1 109 ? 3.021 -5.122 -3.644 1.00 98.31 109 VAL A C 1
ATOM 866 O O . VAL A 1 109 ? 3.525 -6.073 -4.241 1.00 98.31 109 VAL A O 1
ATOM 869 N N . SER A 1 110 ? 1.717 -5.070 -3.391 1.00 98.31 110 SER A N 1
ATOM 870 C CA . SER A 1 110 ? 0.740 -6.039 -3.908 1.00 98.31 110 SER A CA 1
ATOM 871 C C . SER A 1 110 ? -0.664 -5.432 -3.894 1.00 98.31 110 SER A C 1
ATOM 873 O O . SER A 1 110 ? -0.936 -4.517 -3.114 1.00 98.31 110 SER A O 1
ATOM 875 N N . THR A 1 111 ? -1.567 -5.963 -4.716 1.00 98.25 111 THR A N 1
ATOM 876 C CA . THR A 1 111 ? -2.970 -5.517 -4.797 1.00 98.25 111 THR A CA 1
ATOM 877 C C . THR A 1 111 ? -3.902 -6.658 -4.448 1.00 98.25 111 THR A C 1
ATOM 879 O O . THR A 1 111 ? -3.641 -7.793 -4.818 1.00 98.25 111 THR A O 1
ATOM 882 N N . ALA A 1 112 ? -4.986 -6.386 -3.732 1.00 98.50 112 ALA A N 1
ATOM 883 C CA . ALA A 1 112 ? -6.006 -7.390 -3.443 1.00 98.50 112 ALA A CA 1
ATOM 884 C C . ALA A 1 112 ? -7.395 -6.752 -3.391 1.00 98.50 112 ALA A C 1
ATOM 886 O O . ALA A 1 112 ? -7.520 -5.545 -3.170 1.00 98.50 112 ALA A O 1
ATOM 887 N N . ALA A 1 113 ? -8.429 -7.574 -3.562 1.00 98.50 113 ALA A N 1
ATOM 888 C CA . ALA A 1 113 ? -9.805 -7.196 -3.271 1.00 98.50 113 ALA A CA 1
ATOM 889 C C . ALA A 1 113 ? -10.079 -7.400 -1.774 1.00 98.50 113 ALA A C 1
ATOM 891 O O . ALA A 1 113 ? -10.097 -8.526 -1.280 1.00 98.50 113 ALA A O 1
ATOM 892 N N . TRP A 1 114 ? -10.286 -6.317 -1.035 1.00 98.88 114 TRP A N 1
ATOM 893 C CA . TRP A 1 114 ? -10.494 -6.340 0.411 1.00 98.88 114 TRP A CA 1
ATOM 894 C C . TRP A 1 114 ? -11.955 -6.118 0.736 1.00 98.88 114 TRP A C 1
ATOM 896 O O . TRP A 1 114 ? -12.551 -5.161 0.245 1.00 98.88 114 TRP A O 1
ATOM 906 N N . LYS A 1 115 ? -12.518 -6.953 1.608 1.00 98.88 115 LYS A N 1
ATOM 907 C CA . LYS A 1 115 ? -13.899 -6.810 2.064 1.00 98.88 115 LYS A CA 1
ATOM 908 C C . LYS A 1 115 ? -13.977 -6.620 3.572 1.00 98.88 115 LYS A C 1
ATOM 910 O O . LYS A 1 115 ? -13.296 -7.300 4.345 1.00 98.88 115 LYS A O 1
ATOM 915 N N . GLY A 1 116 ? -14.805 -5.662 3.978 1.00 98.75 116 GLY A N 1
ATOM 916 C CA . GLY A 1 116 ? -14.893 -5.212 5.359 1.00 98.75 116 GLY A CA 1
ATOM 917 C C . GLY A 1 116 ? -15.999 -4.198 5.604 1.00 98.75 116 GLY A C 1
ATOM 918 O O . GLY A 1 116 ? -16.721 -3.813 4.687 1.00 98.75 116 GLY A O 1
ATOM 919 N N . VAL A 1 117 ? -16.102 -3.755 6.854 1.00 98.62 117 VAL A N 1
ATOM 920 C CA . VAL A 1 117 ? -17.014 -2.676 7.267 1.00 98.62 117 VAL A CA 1
ATOM 921 C C . VAL A 1 117 ? -16.290 -1.340 7.143 1.00 98.62 117 VAL A C 1
ATOM 923 O O . VAL A 1 117 ? -15.101 -1.255 7.452 1.00 98.62 117 VAL A O 1
ATOM 926 N N . ALA A 1 118 ? -16.988 -0.294 6.707 1.00 98.44 118 ALA A N 1
ATOM 927 C CA . ALA A 1 118 ? -16.434 1.056 6.717 1.00 98.44 118 ALA A CA 1
ATOM 928 C C . ALA A 1 118 ? -16.118 1.494 8.154 1.00 98.44 118 ALA A C 1
ATOM 930 O O . ALA A 1 118 ? -16.940 1.338 9.053 1.00 98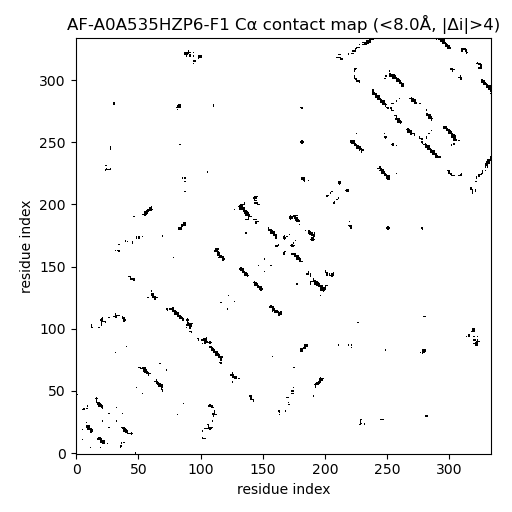.44 118 ALA A O 1
ATOM 931 N N . LEU A 1 119 ? -14.941 2.080 8.381 1.00 98.50 119 LEU A N 1
ATOM 932 C CA . LEU A 1 119 ? -14.574 2.596 9.701 1.00 98.50 119 LEU A CA 1
ATOM 933 C C . LEU A 1 119 ? -15.579 3.649 10.194 1.00 98.50 119 LEU A C 1
ATOM 935 O O . LEU A 1 119 ? -15.889 3.675 11.381 1.00 98.50 119 LEU A O 1
ATOM 939 N N . SER A 1 120 ? -16.130 4.465 9.290 1.00 97.31 120 SER A N 1
ATOM 940 C CA . SER A 1 120 ? -17.159 5.459 9.616 1.00 97.31 120 SER A CA 1
ATOM 941 C C . SER A 1 120 ? -18.380 4.840 10.295 1.00 97.31 120 SER A C 1
ATOM 943 O O . SER A 1 120 ? -18.809 5.355 11.315 1.00 97.31 120 SER A O 1
ATOM 945 N N . GLU A 1 121 ? -18.860 3.684 9.828 1.00 97.25 121 GLU A N 1
ATOM 946 C CA . GLU A 1 121 ? -20.008 2.982 10.425 1.00 97.25 121 GLU A CA 1
ATOM 947 C C . GLU A 1 121 ? -19.743 2.597 11.891 1.00 97.25 121 GLU A C 1
ATOM 949 O O . GLU A 1 121 ? -20.626 2.677 12.743 1.00 97.25 121 GLU A O 1
ATOM 954 N N . ILE A 1 122 ? -18.509 2.198 12.211 1.00 98.06 122 ILE A N 1
ATOM 955 C CA . ILE A 1 122 ? -18.111 1.850 13.581 1.00 98.06 122 ILE A CA 1
ATOM 956 C C . ILE A 1 122 ? -18.050 3.099 14.465 1.00 98.06 122 ILE A C 1
ATOM 958 O O . ILE A 1 122 ? -18.516 3.080 15.605 1.00 98.06 122 ILE A O 1
ATOM 962 N N . LEU A 1 123 ? -17.489 4.186 13.936 1.00 97.56 123 LEU A N 1
ATOM 963 C CA . LEU A 1 123 ? -17.367 5.460 14.642 1.00 97.56 123 LEU A CA 1
ATOM 964 C C . LEU A 1 123 ? -18.729 6.125 14.876 1.00 97.56 123 LEU A C 1
ATOM 966 O O . LEU A 1 123 ? -18.955 6.686 15.950 1.00 97.56 123 LEU A O 1
ATOM 970 N N . ASP A 1 124 ? -19.639 6.025 13.910 1.00 97.19 124 ASP A N 1
ATOM 971 C CA . ASP A 1 124 ? -20.999 6.553 14.006 1.00 97.19 124 ASP A CA 1
ATOM 972 C C . ASP A 1 124 ? -21.791 5.806 15.084 1.00 97.19 124 ASP A C 1
ATOM 974 O O . ASP A 1 124 ? -22.414 6.443 15.935 1.00 97.19 124 ASP A O 1
ATOM 978 N N . ARG A 1 125 ? -21.679 4.469 15.133 1.00 97.81 125 ARG A N 1
ATOM 979 C CA . ARG A 1 125 ? -22.275 3.644 16.200 1.00 97.81 125 ARG A CA 1
ATOM 980 C C . ARG A 1 125 ? -21.728 3.971 17.586 1.00 97.81 125 ARG A C 1
ATOM 982 O O . ARG A 1 125 ? -22.502 4.045 18.529 1.00 97.81 125 ARG A O 1
ATOM 989 N N . ALA A 1 126 ? -20.416 4.171 17.718 1.00 98.25 126 ALA A N 1
ATOM 990 C CA . ALA A 1 126 ? -19.811 4.537 19.001 1.00 98.25 126 ALA A CA 1
ATOM 991 C C . ALA A 1 126 ? -20.162 5.981 19.423 1.00 98.25 126 ALA A C 1
ATOM 993 O O . ALA A 1 126 ? -20.085 6.349 20.598 1.00 98.25 126 ALA A O 1
ATOM 994 N N . GLY A 1 127 ? -20.529 6.831 18.459 1.00 98.12 127 GLY A N 1
ATOM 995 C CA . GLY A 1 127 ? -20.835 8.237 18.675 1.00 98.12 127 GLY A CA 1
ATOM 996 C C . GLY A 1 127 ? -19.597 9.038 19.076 1.00 98.12 127 GLY A C 1
ATOM 997 O O . GLY A 1 127 ? -19.479 9.465 20.225 1.00 98.12 127 GLY A O 1
ATOM 998 N N . VAL A 1 128 ? -18.675 9.263 18.135 1.00 97.81 128 VAL A N 1
ATOM 999 C CA . VAL A 1 128 ? -17.456 10.068 18.356 1.00 97.81 128 VAL A CA 1
ATOM 1000 C C . VAL A 1 128 ? -17.787 11.455 18.927 1.00 97.81 128 VAL A C 1
ATOM 1002 O O . VAL A 1 128 ? -18.643 12.180 18.413 1.00 97.81 128 VAL A O 1
ATOM 1005 N N . ARG A 1 129 ? -17.100 11.843 20.008 1.00 97.38 129 ARG A N 1
ATOM 1006 C CA . ARG A 1 129 ? -17.260 13.156 20.651 1.00 97.38 129 ARG A CA 1
ATOM 1007 C C . ARG A 1 129 ? -16.559 14.247 19.845 1.00 97.38 129 ARG A C 1
ATOM 1009 O O . ARG A 1 129 ? -15.512 14.024 19.250 1.00 97.38 129 ARG A O 1
ATOM 1016 N N . PHE A 1 130 ? -17.090 15.467 19.901 1.00 94.69 130 PHE A N 1
ATOM 1017 C CA . PHE A 1 130 ? -16.558 16.622 19.161 1.00 94.69 130 PHE A CA 1
ATOM 1018 C C . PHE A 1 130 ? -15.131 17.037 19.569 1.00 94.69 130 PHE A C 1
ATOM 1020 O O . PHE A 1 130 ? -14.478 17.772 18.828 1.00 94.69 130 PHE A O 1
ATOM 1027 N N . THR A 1 131 ? -14.651 16.599 20.736 1.00 93.50 131 THR A N 1
ATOM 1028 C CA . THR A 1 131 ? -13.278 16.828 21.209 1.00 93.50 131 THR A CA 1
ATOM 1029 C C . THR A 1 131 ? -12.267 15.886 20.564 1.00 93.50 131 THR A C 1
ATOM 1031 O O . THR A 1 131 ? -11.083 16.194 20.564 1.00 93.50 131 THR A O 1
ATOM 1034 N N . ALA A 1 132 ? -12.708 14.767 19.982 1.00 97.12 132 ALA A N 1
ATOM 1035 C CA . ALA A 1 132 ? -11.819 13.810 19.345 1.00 97.12 132 ALA A CA 1
ATOM 1036 C C . ALA A 1 132 ? -11.129 14.407 18.111 1.00 97.12 132 ALA A C 1
ATOM 1038 O O . ALA A 1 132 ? -11.734 15.147 17.326 1.00 97.12 132 ALA A O 1
ATOM 1039 N N . ARG A 1 133 ? -9.861 14.050 17.913 1.00 97.94 133 ARG A N 1
ATOM 1040 C CA . ARG A 1 133 ? -9.039 14.471 16.767 1.00 97.94 133 ARG A CA 1
ATOM 1041 C C . ARG A 1 133 ? -8.343 13.302 16.086 1.00 97.94 133 ARG A C 1
ATOM 1043 O O . ARG A 1 133 ? -8.082 13.374 14.885 1.00 97.94 133 ARG A O 1
ATOM 1050 N N . HIS A 1 134 ? -8.094 12.221 16.816 1.00 98.38 134 HIS A N 1
ATOM 1051 C CA . HIS A 1 134 ? -7.292 11.091 16.380 1.00 98.38 134 HIS A CA 1
ATOM 1052 C C . HIS A 1 134 ? -7.980 9.750 16.632 1.00 98.38 134 HIS A C 1
ATOM 1054 O O . HIS A 1 134 ? -8.813 9.594 17.522 1.00 98.38 134 HIS A O 1
ATOM 1060 N N . LEU A 1 135 ? -7.600 8.778 15.810 1.00 98.44 135 LEU A N 1
ATOM 1061 C CA . LEU A 1 135 ? -7.961 7.374 15.909 1.00 98.44 135 LEU A CA 1
ATOM 1062 C C . LEU A 1 135 ? -6.660 6.594 16.055 1.00 98.44 135 LEU A C 1
ATOM 1064 O O . LEU A 1 135 ? -5.842 6.589 15.131 1.00 98.44 135 LEU A O 1
ATOM 1068 N N . ILE A 1 136 ? -6.449 5.980 17.213 1.00 98.62 136 ILE A N 1
ATOM 1069 C CA . ILE A 1 136 ? -5.286 5.147 17.506 1.00 98.62 136 ILE A CA 1
ATOM 1070 C C . ILE A 1 136 ? -5.685 3.687 17.305 1.00 98.62 136 ILE A C 1
ATOM 1072 O O . ILE A 1 136 ? -6.655 3.207 17.884 1.00 98.62 136 ILE A O 1
ATOM 1076 N N . PHE A 1 137 ? -4.930 2.981 16.472 1.00 98.75 137 PHE A N 1
ATOM 1077 C CA . PHE A 1 137 ? -5.151 1.587 16.111 1.00 98.75 137 PHE A CA 1
ATOM 1078 C C . PHE A 1 137 ? -4.057 0.724 16.730 1.00 98.75 137 PHE A C 1
ATOM 1080 O O . PHE A 1 137 ? -2.873 0.987 16.494 1.00 98.75 137 PHE A O 1
ATOM 1087 N N . ARG A 1 138 ? -4.442 -0.331 17.458 1.00 98.75 138 ARG A N 1
ATOM 1088 C CA . ARG A 1 138 ? -3.498 -1.294 18.050 1.00 98.75 138 ARG A CA 1
ATOM 1089 C C . ARG A 1 138 ? -3.734 -2.703 17.529 1.00 98.75 138 ARG A C 1
ATOM 1091 O O . ARG A 1 138 ? -4.867 -3.189 17.504 1.00 98.75 138 ARG A O 1
ATOM 1098 N N . GLY A 1 139 ? -2.650 -3.340 17.105 1.00 98.50 139 GLY A N 1
ATOM 1099 C CA . GLY A 1 139 ? -2.611 -4.752 16.753 1.00 98.50 139 GLY A CA 1
ATOM 1100 C C . GLY A 1 139 ? -2.301 -5.628 17.966 1.00 98.50 139 GLY A C 1
ATOM 1101 O O . GLY A 1 139 ? -1.635 -5.204 18.910 1.00 98.50 139 GLY A O 1
ATOM 1102 N N . ALA A 1 140 ? -2.736 -6.886 17.925 1.00 98.44 140 ALA A N 1
ATOM 1103 C CA . ALA A 1 140 ? -2.415 -7.893 18.939 1.00 98.44 140 ALA A CA 1
ATOM 1104 C C . ALA A 1 140 ? -0.909 -8.203 19.049 1.00 98.44 140 ALA A C 1
ATOM 1106 O O . ALA A 1 140 ? -0.476 -8.810 20.023 1.00 98.44 140 ALA A O 1
ATOM 1107 N N . ASP A 1 141 ? -0.116 -7.808 18.053 1.00 97.69 141 ASP A N 1
ATOM 1108 C CA . ASP A 1 141 ? 1.344 -7.911 18.033 1.00 97.69 141 ASP A CA 1
ATOM 1109 C C . ASP A 1 141 ? 2.043 -6.755 18.779 1.00 97.69 141 ASP A C 1
ATOM 1111 O O . ASP A 1 141 ? 3.269 -6.728 18.861 1.00 97.69 141 ASP A O 1
ATOM 1115 N N . GLY A 1 142 ? 1.276 -5.795 19.311 1.00 96.56 142 GLY A N 1
ATOM 1116 C CA . GLY A 1 142 ? 1.784 -4.595 19.979 1.00 96.56 142 GLY A CA 1
ATOM 1117 C C . GLY A 1 142 ? 2.115 -3.444 19.024 1.00 96.56 142 GLY A C 1
ATOM 1118 O O . GLY A 1 142 ? 2.607 -2.406 19.466 1.00 96.56 142 GLY A O 1
ATOM 1119 N N . PHE A 1 143 ? 1.859 -3.590 17.718 1.00 97.81 143 PHE A N 1
ATOM 1120 C CA . PHE A 1 143 ? 2.043 -2.499 16.767 1.00 97.81 143 PHE A CA 1
ATOM 1121 C C . PHE A 1 143 ? 0.939 -1.447 16.919 1.00 97.81 143 PHE A C 1
ATOM 1123 O O . PHE A 1 143 ? -0.247 -1.771 16.951 1.00 97.81 143 PHE A O 1
ATOM 1130 N N . GLU A 1 144 ? 1.332 -0.174 16.950 1.00 96.75 144 GLU A N 1
ATOM 1131 C CA . GLU A 1 144 ? 0.423 0.958 17.120 1.00 96.75 144 GLU A CA 1
ATOM 1132 C C . GLU A 1 144 ? 0.706 2.053 16.086 1.00 96.75 144 GLU A C 1
ATOM 1134 O O . GLU A 1 144 ? 1.862 2.420 15.843 1.00 96.75 144 GLU A O 1
ATOM 1139 N N . ARG A 1 145 ? -0.365 2.588 15.490 1.00 96.62 145 ARG A N 1
ATOM 1140 C CA . ARG A 1 145 ? -0.357 3.758 14.600 1.00 96.62 145 ARG A CA 1
ATOM 1141 C C . ARG A 1 145 ? -1.635 4.561 14.786 1.00 96.62 145 ARG A C 1
ATOM 1143 O O . ARG A 1 145 ? -2.630 4.039 15.271 1.00 96.62 145 ARG A O 1
ATOM 1150 N N . SER A 1 146 ? -1.634 5.813 14.343 1.00 96.44 146 SER A N 1
ATOM 1151 C CA . SER A 1 146 ? -2.831 6.654 14.364 1.00 96.44 146 SER A CA 1
ATOM 1152 C C . SER A 1 146 ? -3.083 7.384 13.048 1.00 96.44 146 SER A C 1
ATOM 1154 O O . SER A 1 146 ? -2.165 7.620 12.255 1.00 96.44 146 SER A O 1
ATOM 1156 N N . LEU A 1 147 ? -4.346 7.746 12.839 1.00 96.44 147 LEU A N 1
ATOM 1157 C CA . LEU A 1 147 ? -4.809 8.689 11.822 1.00 96.44 147 LEU A CA 1
ATOM 1158 C C . LEU A 1 147 ? -5.538 9.836 12.516 1.00 96.44 147 LEU A C 1
ATOM 1160 O O . LEU A 1 147 ? -6.171 9.621 13.548 1.00 96.44 147 LEU A O 1
ATOM 1164 N N . SER A 1 148 ? -5.492 11.046 11.960 1.00 96.69 148 SER A N 1
ATOM 1165 C CA . SER A 1 148 ? -6.481 12.050 12.364 1.00 96.69 148 SER A CA 1
ATOM 1166 C C . SER A 1 148 ? -7.860 11.682 11.808 1.00 96.69 148 SER A C 1
ATOM 1168 O O . SER A 1 148 ? -7.971 11.019 10.774 1.00 96.69 148 SER A O 1
ATOM 1170 N N . ILE A 1 149 ? -8.923 12.134 12.470 1.00 95.81 149 ILE A N 1
ATOM 1171 C CA . ILE A 1 149 ? -10.299 11.936 11.996 1.00 95.81 149 ILE A CA 1
ATOM 1172 C C . ILE A 1 149 ? -10.482 12.559 10.607 1.00 95.81 149 ILE A C 1
ATOM 1174 O O . ILE A 1 149 ? -11.092 11.941 9.738 1.00 95.81 149 ILE A O 1
ATOM 1178 N N . ASP A 1 150 ? -9.887 13.726 10.356 1.00 94.50 150 ASP A N 1
ATOM 1179 C CA . ASP A 1 150 ? -9.936 14.363 9.037 1.00 94.50 150 ASP A CA 1
ATOM 1180 C C . ASP A 1 150 ? -9.262 13.505 7.963 1.00 94.50 150 ASP A C 1
ATOM 1182 O O . ASP A 1 150 ? -9.801 13.341 6.874 1.00 94.50 150 ASP A O 1
ATOM 1186 N N . GLN A 1 151 ? -8.123 12.877 8.273 1.00 94.31 151 GLN A N 1
ATOM 1187 C CA . GLN A 1 151 ? -7.459 11.955 7.346 1.00 94.31 151 GLN A CA 1
ATOM 1188 C C . GLN A 1 151 ? -8.315 10.722 7.063 1.00 94.31 151 GLN A C 1
ATOM 1190 O O . GLN A 1 151 ? -8.421 10.308 5.909 1.00 94.31 151 GLN A O 1
ATOM 1195 N N . ALA A 1 152 ? -8.952 10.162 8.094 1.00 93.88 152 ALA A N 1
ATOM 1196 C CA . ALA A 1 152 ? -9.851 9.023 7.948 1.00 93.88 152 ALA A CA 1
ATOM 1197 C C . ALA A 1 152 ? -11.094 9.351 7.099 1.00 93.88 152 ALA A C 1
ATOM 1199 O O . ALA A 1 152 ? -11.667 8.444 6.509 1.00 93.88 152 ALA A O 1
ATOM 1200 N N . ARG A 1 153 ? -11.487 10.629 6.985 1.00 91.06 153 ARG A N 1
ATOM 1201 C CA . ARG A 1 153 ? -12.588 11.083 6.113 1.00 91.06 153 ARG A CA 1
ATOM 1202 C C . ARG A 1 153 ? -12.189 11.231 4.642 1.00 91.06 153 ARG A C 1
ATOM 1204 O O . ARG A 1 153 ? -13.056 11.198 3.776 1.00 91.06 153 ARG A O 1
ATOM 1211 N N . LEU A 1 154 ? -10.899 11.394 4.342 1.00 90.00 154 LEU A N 1
ATOM 1212 C CA . LEU A 1 154 ? -10.401 11.580 2.969 1.00 90.00 154 LEU A CA 1
ATOM 1213 C C . LEU A 1 154 ? -10.237 10.263 2.191 1.00 90.00 154 LEU A C 1
ATOM 1215 O O . LEU A 1 154 ? -9.992 10.290 0.982 1.00 90.00 154 LEU A O 1
ATOM 1219 N N . SER A 1 155 ? -10.345 9.119 2.868 1.00 89.56 155 SER A N 1
ATOM 1220 C CA . SER A 1 155 ? -10.163 7.785 2.294 1.00 89.56 155 SER A CA 1
ATOM 1221 C C . SER A 1 155 ? -11.258 6.842 2.805 1.00 89.56 155 SER A C 1
ATOM 1223 O O . SER A 1 155 ? -11.639 6.954 3.968 1.00 89.56 155 SER A O 1
ATOM 1225 N N . PRO A 1 156 ? -11.778 5.906 1.991 1.00 95.12 156 PRO A N 1
ATOM 1226 C CA . PRO A 1 156 ? -12.754 4.923 2.450 1.00 95.12 156 PRO A CA 1
ATOM 1227 C C . PRO A 1 156 ? -12.053 3.845 3.291 1.00 95.12 156 PRO A C 1
ATOM 1229 O O . PRO A 1 156 ? -11.793 2.736 2.827 1.00 95.12 156 PRO A O 1
ATOM 1232 N N . VAL A 1 157 ? -11.698 4.192 4.532 1.00 98.44 157 VAL A N 1
ATOM 1233 C CA . VAL A 1 157 ? -11.006 3.285 5.456 1.00 98.44 157 VAL A CA 1
ATOM 1234 C C . VAL A 1 157 ? -11.912 2.100 5.785 1.00 98.44 157 VAL A C 1
ATOM 1236 O O . VAL A 1 157 ? -13.048 2.282 6.230 1.00 98.44 157 VAL A O 1
ATOM 1239 N N . LEU A 1 158 ? -11.398 0.883 5.597 1.00 98.62 158 LEU A N 1
ATOM 1240 C CA . LEU A 1 158 ? -12.113 -0.356 5.902 1.00 98.62 158 LEU A CA 1
ATOM 1241 C C . LEU A 1 158 ? -11.503 -1.070 7.105 1.00 98.62 158 LEU A C 1
ATOM 1243 O O . LEU A 1 158 ? -10.285 -1.136 7.266 1.00 98.62 158 LEU A O 1
ATOM 1247 N N . LEU A 1 159 ? -12.366 -1.690 7.900 1.00 98.81 159 LEU A N 1
ATOM 1248 C CA . LEU A 1 159 ? -12.013 -2.782 8.792 1.00 98.81 159 LEU A CA 1
ATOM 1249 C C . LEU A 1 159 ? -12.222 -4.095 8.031 1.00 98.81 159 LEU A C 1
ATOM 1251 O O . LEU A 1 159 ? -13.330 -4.635 7.980 1.00 98.81 159 LEU A O 1
ATOM 1255 N N . ALA A 1 160 ? -11.164 -4.556 7.367 1.00 98.88 160 ALA A N 1
ATOM 1256 C CA . ALA A 1 160 ? -11.199 -5.694 6.457 1.00 98.88 160 ALA A CA 1
ATOM 1257 C C . ALA A 1 160 ? -11.052 -7.020 7.210 1.00 98.88 160 ALA A C 1
ATOM 1259 O O . ALA A 1 160 ? -10.162 -7.156 8.050 1.00 98.88 160 ALA A O 1
ATOM 1260 N N . TYR A 1 161 ? -11.903 -7.994 6.875 1.00 98.75 161 TYR A N 1
ATOM 1261 C CA . TYR A 1 161 ? -11.879 -9.372 7.393 1.00 98.75 161 TYR A CA 1
ATOM 1262 C C . TYR A 1 161 ? -11.804 -10.438 6.282 1.00 98.75 161 TYR A C 1
ATOM 1264 O O . TYR A 1 161 ? -11.643 -11.629 6.566 1.00 98.75 161 TYR A O 1
ATOM 1272 N N . GLU A 1 162 ? -11.911 -10.019 5.020 1.00 98.69 162 GLU A N 1
ATOM 1273 C CA . GLU A 1 162 ? -11.806 -10.853 3.820 1.00 98.69 162 GLU A CA 1
ATOM 1274 C C . GLU A 1 162 ? -10.812 -10.227 2.826 1.00 98.69 162 GLU A C 1
ATOM 1276 O O . GLU A 1 162 ? -10.735 -9.002 2.695 1.00 98.69 162 GLU A O 1
ATOM 1281 N N . MET A 1 163 ? -10.044 -11.075 2.141 1.00 98.75 163 MET A N 1
ATOM 1282 C CA . MET A 1 163 ? -9.022 -10.709 1.157 1.00 98.75 163 MET A CA 1
ATOM 1283 C C . MET A 1 163 ? -9.083 -11.688 -0.017 1.00 98.75 163 MET A C 1
ATOM 1285 O O . MET A 1 163 ? -8.992 -12.899 0.175 1.00 98.75 163 MET A O 1
ATOM 1289 N N . ASN A 1 164 ? -9.270 -11.154 -1.225 1.00 98.31 164 ASN A N 1
ATOM 1290 C CA . ASN A 1 164 ? -9.476 -11.902 -2.467 1.00 98.31 164 ASN A CA 1
ATOM 1291 C C . ASN A 1 164 ? -10.619 -12.932 -2.380 1.00 98.31 164 ASN A C 1
ATOM 1293 O O . ASN A 1 164 ? -10.516 -14.039 -2.891 1.00 98.31 164 ASN A O 1
ATOM 1297 N N . GLY A 1 165 ? -11.716 -12.574 -1.702 1.00 98.19 165 GLY A N 1
ATOM 1298 C CA . GLY A 1 165 ? -12.877 -13.458 -1.516 1.00 98.19 165 GLY A CA 1
ATOM 1299 C C . GLY A 1 165 ? -12.685 -14.553 -0.460 1.00 98.19 165 GLY A C 1
ATOM 1300 O O . GLY A 1 165 ? -13.620 -15.296 -0.169 1.00 98.19 165 GLY A O 1
ATOM 1301 N N . GLU A 1 166 ? -11.509 -14.627 0.161 1.00 98.12 166 GLU A N 1
ATOM 1302 C CA . GLU A 1 166 ? -11.182 -15.597 1.199 1.00 98.12 166 GLU A CA 1
ATOM 1303 C C . GLU A 1 166 ? -11.077 -14.935 2.574 1.00 98.12 166 GLU A C 1
ATOM 1305 O O . GLU A 1 166 ? -10.960 -13.715 2.716 1.00 98.12 166 GLU A O 1
ATOM 1310 N N . ARG A 1 167 ? -11.082 -15.757 3.626 1.00 96.50 167 ARG A N 1
ATOM 1311 C CA . ARG A 1 167 ? -10.735 -15.294 4.976 1.00 96.50 167 ARG A CA 1
ATOM 1312 C C . ARG A 1 167 ? -9.311 -14.739 4.967 1.00 96.50 167 ARG A C 1
ATOM 1314 O O . ARG A 1 167 ? -8.435 -15.347 4.363 1.00 96.50 167 ARG A O 1
ATOM 1321 N N . LEU A 1 168 ? -9.071 -13.645 5.697 1.00 96.75 168 LEU A N 1
ATOM 1322 C CA . LEU A 1 168 ? -7.721 -13.090 5.831 1.00 96.75 168 LEU A CA 1
ATOM 1323 C C . LEU A 1 168 ? -6.705 -14.174 6.224 1.00 96.75 168 LEU A C 1
ATOM 1325 O O . LEU A 1 168 ? -6.918 -14.851 7.237 1.00 96.75 168 LEU A O 1
ATOM 1329 N N . PRO A 1 169 ? -5.584 -14.314 5.498 1.00 96.94 169 PRO A N 1
ATOM 1330 C CA . PRO A 1 169 ? -4.472 -15.133 5.959 1.00 96.94 169 PRO A CA 1
ATOM 1331 C C . PRO A 1 169 ? -3.867 -14.572 7.251 1.00 96.94 169 PRO A C 1
ATOM 1333 O O . PRO A 1 169 ? -3.921 -13.364 7.516 1.00 96.94 169 PRO A O 1
ATOM 1336 N N . ALA A 1 170 ? -3.254 -15.438 8.063 1.00 96.44 170 ALA A N 1
ATOM 1337 C CA . ALA A 1 170 ? -2.691 -15.039 9.355 1.00 96.44 170 ALA A CA 1
ATOM 1338 C C . ALA A 1 170 ? -1.644 -13.924 9.199 1.00 96.44 170 ALA A C 1
ATOM 1340 O O . ALA A 1 170 ? -1.708 -12.922 9.907 1.00 96.44 170 ALA A O 1
ATOM 1341 N N . GLN A 1 171 ? -0.759 -14.036 8.205 1.00 96.19 171 GLN A N 1
ATOM 1342 C CA . GLN A 1 171 ? 0.282 -13.045 7.888 1.00 96.19 171 GLN A CA 1
ATOM 1343 C C . GLN A 1 171 ? -0.273 -11.667 7.475 1.00 96.19 171 GLN A C 1
ATOM 1345 O O . GLN A 1 171 ? 0.417 -10.649 7.598 1.00 96.19 171 GLN A O 1
ATOM 1350 N N . HIS A 1 172 ? -1.530 -11.608 7.023 1.00 98.12 172 HIS A N 1
ATOM 1351 C CA . HIS A 1 172 ? -2.182 -10.392 6.531 1.00 98.12 172 HIS A CA 1
ATOM 1352 C C . HIS A 1 172 ? -3.216 -9.815 7.504 1.00 98.12 172 HIS A C 1
ATOM 1354 O O . HIS A 1 172 ? -3.930 -8.880 7.151 1.00 98.12 172 HIS A O 1
ATOM 1360 N N . GLY A 1 173 ? -3.227 -10.286 8.756 1.00 98.19 173 GLY A N 1
ATOM 1361 C CA . GLY A 1 173 ? -3.949 -9.627 9.843 1.00 98.19 173 GLY A CA 1
ATOM 1362 C C . GLY A 1 173 ? -5.223 -10.320 10.306 1.00 98.19 173 GLY A C 1
ATOM 1363 O O . GLY A 1 173 ? -6.069 -9.651 10.886 1.00 98.19 173 GLY A O 1
ATOM 1364 N N . ARG A 1 174 ? -5.390 -11.628 10.071 1.00 98.25 174 ARG A N 1
ATOM 1365 C CA . ARG A 1 174 ? -6.541 -12.388 10.594 1.00 98.25 174 ARG A CA 1
ATOM 1366 C C . ARG A 1 174 ? -6.740 -12.157 12.106 1.00 98.25 174 ARG A C 1
ATOM 1368 O O . ARG A 1 174 ? -5.770 -12.313 12.841 1.00 98.25 174 ARG A O 1
ATOM 1375 N N . PRO A 1 175 ? -7.963 -11.894 12.602 1.00 98.50 175 PRO A N 1
ATOM 1376 C CA . PRO A 1 175 ? -9.237 -11.896 11.878 1.00 98.50 175 PRO A CA 1
ATOM 1377 C C . PRO A 1 175 ? -9.627 -10.560 11.239 1.00 98.50 175 PRO A C 1
ATOM 1379 O O . PRO A 1 175 ? -10.517 -10.556 10.392 1.00 98.50 175 PRO A O 1
ATOM 1382 N N . LEU A 1 176 ? -8.994 -9.454 11.632 1.00 98.88 176 LEU A N 1
ATOM 1383 C CA . LEU A 1 176 ? -9.363 -8.110 11.203 1.00 98.88 176 LEU A CA 1
ATOM 1384 C C . LEU A 1 176 ? -8.123 -7.220 11.059 1.00 98.88 176 LEU A C 1
ATOM 1386 O O . LEU A 1 176 ? -7.240 -7.211 11.920 1.00 98.88 176 LEU A O 1
ATOM 1390 N N . ARG A 1 177 ? -8.090 -6.404 10.007 1.00 98.88 177 ARG A N 1
ATOM 1391 C CA . ARG A 1 177 ? -7.103 -5.333 9.844 1.00 98.88 177 ARG A CA 1
ATOM 1392 C C . ARG A 1 177 ? -7.766 -4.004 9.509 1.00 98.88 177 ARG A C 1
ATOM 1394 O O . ARG A 1 177 ? -8.825 -3.974 8.887 1.00 98.88 177 ARG A O 1
ATOM 1401 N N . VAL A 1 178 ? -7.081 -2.912 9.820 1.00 98.81 178 VAL A N 1
ATOM 1402 C CA . VAL A 1 178 ? -7.340 -1.623 9.178 1.00 98.81 178 VAL A CA 1
ATOM 1403 C C . VAL A 1 178 ? -6.780 -1.677 7.758 1.00 98.81 178 VAL A C 1
ATOM 1405 O O . VAL A 1 178 ? -5.685 -2.205 7.528 1.00 98.81 178 VAL A O 1
ATOM 1408 N N . LEU A 1 179 ? -7.519 -1.110 6.814 1.00 98.75 179 LEU A N 1
ATOM 1409 C CA . LEU A 1 179 ? -7.101 -0.860 5.444 1.00 98.75 179 LEU A CA 1
ATOM 1410 C C . LEU A 1 179 ? -7.311 0.621 5.139 1.00 98.75 179 LEU A C 1
ATOM 1412 O O . LEU A 1 179 ? -8.439 1.106 5.187 1.00 98.75 179 LEU A O 1
ATOM 1416 N N . VAL A 1 180 ? -6.224 1.324 4.824 1.00 98.50 180 VAL A N 1
ATOM 1417 C CA . VAL A 1 180 ? -6.217 2.759 4.512 1.00 98.50 180 VAL A CA 1
ATOM 1418 C C . VAL A 1 180 ? -5.814 2.929 3.045 1.00 98.50 180 VAL A C 1
ATOM 1420 O O . VAL A 1 180 ? -4.617 2.979 2.747 1.00 98.50 180 VAL A O 1
ATOM 1423 N N . PRO A 1 181 ? -6.779 2.982 2.109 1.00 98.25 181 PRO A N 1
ATOM 1424 C CA . PRO A 1 181 ? -6.476 3.155 0.692 1.00 98.25 181 PRO A CA 1
ATOM 1425 C C . PRO A 1 181 ? -5.635 4.408 0.420 1.00 98.25 181 PRO A C 1
ATOM 1427 O O . PRO A 1 181 ? -5.751 5.407 1.138 1.00 98.25 181 PRO A O 1
ATOM 1430 N N . SER A 1 182 ? -4.805 4.345 -0.628 1.00 97.25 182 SER A N 1
ATOM 1431 C CA . SER A 1 182 ? -3.887 5.404 -1.095 1.00 97.25 182 SER A CA 1
ATOM 1432 C C . SER A 1 182 ? -2.678 5.717 -0.202 1.00 97.25 182 SER A C 1
ATOM 1434 O O . SER A 1 182 ? -1.776 6.441 -0.626 1.00 97.25 182 SER A O 1
ATOM 1436 N N . TRP A 1 183 ? -2.618 5.197 1.021 1.00 98.19 183 TRP A N 1
ATOM 1437 C CA . TRP A 1 183 ? -1.519 5.453 1.950 1.00 98.19 183 TRP A CA 1
ATOM 1438 C C . TRP A 1 183 ? -0.506 4.315 1.943 1.00 98.19 183 TRP A C 1
ATOM 1440 O O . TRP A 1 183 ? -0.845 3.162 1.682 1.00 98.19 183 TRP A O 1
ATOM 1450 N N . TYR A 1 184 ? 0.748 4.619 2.285 1.00 98.62 184 TYR A N 1
ATOM 1451 C CA . TYR A 1 184 ? 1.720 3.567 2.558 1.00 98.62 184 TYR A CA 1
ATOM 1452 C C . TYR A 1 184 ? 1.194 2.652 3.671 1.00 98.62 184 TYR A C 1
ATOM 1454 O O . TYR A 1 184 ? 0.652 3.099 4.691 1.00 98.62 184 TYR A O 1
ATOM 1462 N N . ALA A 1 185 ? 1.420 1.351 3.494 1.00 98.38 185 ALA A N 1
ATOM 1463 C CA . ALA A 1 185 ? 0.740 0.283 4.221 1.00 98.38 185 ALA A CA 1
ATOM 1464 C C . ALA A 1 185 ? 0.999 0.259 5.735 1.00 98.38 185 ALA A C 1
ATOM 1466 O O . ALA A 1 185 ? 0.294 -0.436 6.461 1.00 98.38 185 ALA A O 1
ATOM 1467 N N . VAL A 1 186 ? 1.975 1.028 6.232 1.00 97.38 186 VAL A N 1
ATOM 1468 C CA . VAL A 1 186 ? 2.250 1.175 7.671 1.00 97.38 186 VAL A CA 1
ATOM 1469 C C . VAL A 1 186 ? 1.018 1.626 8.464 1.00 97.38 186 VAL A C 1
ATOM 1471 O O . VAL A 1 186 ? 0.865 1.251 9.619 1.00 97.38 186 VAL A O 1
ATOM 1474 N N . THR A 1 187 ? 0.118 2.402 7.855 1.00 95.56 187 THR A N 1
ATOM 1475 C CA . THR A 1 187 ? -1.125 2.861 8.505 1.00 95.56 187 THR A CA 1
ATOM 1476 C C . THR A 1 187 ? -2.236 1.812 8.526 1.00 95.56 187 THR A C 1
ATOM 1478 O O . THR A 1 187 ? -3.188 1.940 9.287 1.00 95.56 187 THR A O 1
ATOM 1481 N N . SER A 1 188 ? -2.104 0.745 7.739 1.00 98.50 188 SER A N 1
ATOM 1482 C CA . SER A 1 188 ? -3.067 -0.352 7.668 1.00 98.50 188 SER A CA 1
ATOM 1483 C C . SER A 1 188 ? -2.726 -1.418 8.718 1.00 98.50 188 SER A C 1
ATOM 1485 O O . SER A 1 188 ? -2.182 -2.475 8.388 1.00 98.50 188 SER A O 1
ATOM 1487 N N . VAL A 1 189 ? -2.989 -1.116 9.994 1.00 98.75 189 VAL A N 1
ATOM 1488 C CA . VAL A 1 189 ? -2.662 -1.970 11.155 1.00 98.75 189 VAL A CA 1
ATOM 1489 C C . VAL A 1 189 ? -3.292 -3.359 11.029 1.00 98.75 189 VAL A C 1
ATOM 1491 O O . VAL A 1 189 ? -4.491 -3.490 10.786 1.00 98.75 189 VAL A O 1
ATOM 1494 N N . LYS A 1 190 ? -2.476 -4.403 11.190 1.00 98.88 190 LYS A N 1
ATOM 1495 C CA . LYS A 1 190 ? -2.895 -5.811 11.140 1.00 98.88 190 LYS A CA 1
ATOM 1496 C C . LYS A 1 190 ? -3.252 -6.325 12.530 1.00 98.88 190 LYS A C 1
ATOM 1498 O O . LYS A 1 190 ? -2.808 -5.755 13.521 1.00 98.88 190 LYS A O 1
ATOM 1503 N N . TRP A 1 191 ? -4.011 -7.422 12.579 1.00 98.69 191 TRP A N 1
ATOM 1504 C CA . TRP A 1 191 ? -4.396 -8.092 13.827 1.00 98.69 191 TRP A CA 1
ATOM 1505 C C . TRP A 1 191 ? -5.074 -7.136 14.808 1.00 98.69 191 TRP A C 1
ATOM 1507 O O . TRP A 1 191 ? -4.787 -7.162 16.001 1.00 98.69 191 TRP A O 1
ATOM 1517 N N . LEU A 1 192 ? -5.923 -6.253 14.280 1.00 98.88 192 LEU A N 1
ATOM 1518 C CA . LEU A 1 192 ? -6.530 -5.157 15.019 1.00 98.88 192 LEU A CA 1
ATOM 1519 C C . LEU A 1 192 ? -7.297 -5.703 16.224 1.00 98.88 192 LEU A C 1
ATOM 1521 O O . LEU A 1 192 ? -8.100 -6.620 16.084 1.00 98.88 192 LEU A O 1
ATOM 1525 N N . THR A 1 193 ? -7.064 -5.135 17.398 1.00 98.75 193 THR A N 1
ATOM 1526 C CA . THR A 1 193 ? -7.807 -5.451 18.628 1.00 98.75 193 THR A CA 1
ATOM 1527 C C . THR A 1 193 ? -8.461 -4.219 19.229 1.00 98.75 193 THR A C 1
ATOM 1529 O O . THR A 1 193 ? -9.412 -4.341 20.001 1.00 98.75 193 THR A O 1
ATOM 1532 N N . GLU A 1 194 ? -7.987 -3.028 18.865 1.00 98.75 194 GLU A N 1
ATOM 1533 C CA . GLU A 1 194 ? -8.419 -1.797 19.505 1.00 98.75 194 GLU A CA 1
ATOM 1534 C C . GLU A 1 194 ? -8.411 -0.597 18.563 1.00 98.75 194 GLU A C 1
ATOM 1536 O O . GLU A 1 194 ? -7.477 -0.402 17.779 1.00 98.75 194 GLU A O 1
ATOM 1541 N N . ILE A 1 195 ? -9.456 0.218 18.702 1.00 98.81 195 ILE A N 1
ATOM 1542 C CA . ILE A 1 195 ? -9.557 1.577 18.183 1.00 98.81 195 ILE A CA 1
ATOM 1543 C C . ILE A 1 195 ? -9.819 2.494 19.380 1.00 98.81 195 ILE A C 1
ATOM 1545 O O . ILE A 1 195 ? -10.909 2.490 19.952 1.00 98.81 195 ILE A O 1
ATOM 1549 N N . GLU A 1 196 ? -8.829 3.288 19.759 1.00 98.69 196 GLU A N 1
ATOM 1550 C CA . GLU A 1 196 ? -8.996 4.351 20.745 1.00 98.69 196 GLU A CA 1
ATOM 1551 C C . GLU A 1 196 ? -9.260 5.669 20.016 1.00 98.69 196 GLU A C 1
ATOM 1553 O O . GLU A 1 196 ? -8.484 6.103 19.161 1.00 98.69 196 GLU A O 1
ATOM 1558 N N . VAL A 1 197 ? -10.375 6.310 20.349 1.00 98.62 197 VAL A N 1
ATOM 1559 C CA . VAL A 1 197 ? -10.703 7.654 19.885 1.00 98.62 197 VAL A CA 1
ATOM 1560 C C . VAL A 1 197 ? -10.099 8.646 20.875 1.00 98.62 197 VAL A C 1
ATOM 1562 O O . VAL A 1 197 ? -10.447 8.632 22.051 1.00 98.62 197 VAL A O 1
ATOM 1565 N N . SER A 1 198 ? -9.207 9.505 20.399 1.00 98.12 198 SER A N 1
ATOM 1566 C CA . SER A 1 198 ? -8.352 10.356 21.234 1.00 98.12 198 SER A CA 1
ATOM 1567 C C . SER A 1 198 ? -8.385 11.808 20.751 1.00 98.12 198 SER A C 1
ATOM 1569 O O . SER A 1 198 ? -8.701 12.084 19.588 1.00 98.12 198 SER A O 1
ATOM 1571 N N . ASP A 1 199 ? -8.081 12.759 21.627 1.00 97.25 199 ASP A N 1
ATOM 1572 C CA . ASP A 1 199 ? -7.771 14.148 21.267 1.00 97.25 199 ASP A CA 1
ATOM 1573 C C . ASP A 1 199 ? -6.306 14.337 20.832 1.00 97.25 199 ASP A C 1
ATOM 1575 O O . ASP A 1 199 ? -6.028 15.228 20.034 1.00 97.25 199 ASP A O 1
ATOM 1579 N N . GLU A 1 200 ? -5.412 13.437 21.239 1.00 96.25 200 GLU A N 1
ATOM 1580 C CA . GLU A 1 200 ? -3.988 13.424 20.883 1.00 96.25 200 GLU A CA 1
ATOM 1581 C C . GLU A 1 200 ? -3.616 12.241 19.961 1.00 96.25 200 GLU A C 1
ATOM 1583 O O . GLU A 1 200 ? -4.269 11.188 19.990 1.00 96.25 200 GLU A O 1
ATOM 1588 N N . PRO A 1 201 ? -2.573 12.367 19.115 1.00 94.69 201 PRO A N 1
ATOM 1589 C CA . PRO A 1 201 ? -2.082 11.261 18.303 1.00 94.69 201 PRO A CA 1
ATOM 1590 C C . PRO A 1 201 ? -1.413 10.177 19.159 1.00 94.69 201 PRO A C 1
ATOM 1592 O O . PRO A 1 201 ? -1.037 10.385 20.307 1.00 94.69 201 PRO A O 1
ATOM 1595 N N . SER A 1 202 ? -1.197 9.008 18.555 1.00 94.38 202 SER A N 1
ATOM 1596 C CA . SER A 1 202 ? -0.433 7.928 19.189 1.00 94.38 202 SER A CA 1
ATOM 1597 C C . SER A 1 202 ? 0.995 8.376 19.546 1.00 94.38 202 SER A C 1
ATOM 1599 O O . SER A 1 202 ? 1.705 8.959 18.724 1.00 94.38 202 SER A O 1
ATOM 1601 N N . CYS A 1 203 ? 1.443 8.025 20.752 1.00 94.06 203 CYS A N 1
ATOM 1602 C CA . CYS A 1 203 ? 2.835 8.178 21.193 1.00 94.06 203 CYS A CA 1
ATOM 1603 C C . CYS A 1 203 ? 3.697 6.941 20.873 1.00 94.06 203 CYS A C 1
ATOM 1605 O O . CYS A 1 203 ? 4.859 6.863 21.278 1.00 94.06 203 CYS A O 1
ATOM 1607 N N . GLY A 1 204 ? 3.139 5.955 20.165 1.00 93.81 204 GLY A N 1
ATOM 1608 C CA . GLY A 1 204 ? 3.809 4.706 19.827 1.00 93.81 204 GLY A CA 1
ATOM 1609 C C . GLY A 1 204 ? 5.072 4.920 18.989 1.00 93.81 204 GLY A C 1
ATOM 1610 O O . GLY A 1 204 ? 5.158 5.827 18.159 1.00 93.81 204 GLY A O 1
ATOM 1611 N N . TYR A 1 205 ? 6.063 4.041 19.156 1.00 95.38 205 TYR A N 1
ATOM 1612 C CA . TYR A 1 205 ? 7.378 4.158 18.508 1.00 95.38 205 TYR A CA 1
ATOM 1613 C C . TYR A 1 205 ? 7.293 4.372 16.984 1.00 95.38 205 TYR A C 1
ATOM 1615 O O . TYR A 1 205 ? 7.958 5.248 16.431 1.00 95.38 205 TYR A O 1
ATOM 1623 N N . TYR A 1 206 ? 6.431 3.622 16.290 1.00 95.44 206 TYR A N 1
ATOM 1624 C CA . TYR A 1 206 ? 6.249 3.753 14.838 1.00 95.44 206 TYR A CA 1
ATOM 1625 C C . TYR A 1 206 ? 5.374 4.940 14.420 1.00 95.44 206 TYR A C 1
ATOM 1627 O O . TYR A 1 206 ? 5.270 5.232 13.226 1.00 95.44 206 TYR A O 1
ATOM 1635 N N . GLN A 1 207 ? 4.746 5.622 15.375 1.00 94.25 207 GLN A N 1
ATOM 1636 C CA . GLN A 1 207 ? 4.066 6.889 15.157 1.00 94.25 207 GLN A CA 1
ATOM 1637 C C . GLN A 1 207 ? 5.013 8.079 15.303 1.00 94.25 207 GLN A C 1
ATOM 1639 O O . GLN A 1 207 ? 4.864 9.010 14.522 1.00 94.25 207 GLN A O 1
ATOM 1644 N N . VAL A 1 208 ? 5.967 8.042 16.246 1.00 93.69 208 VAL A N 1
ATOM 1645 C CA . VAL A 1 208 ? 6.772 9.226 16.618 1.00 93.69 208 VAL A CA 1
ATOM 1646 C C . VAL A 1 208 ? 8.266 9.136 16.274 1.00 93.69 208 VAL A C 1
ATOM 1648 O O . VAL A 1 208 ? 8.891 10.165 16.049 1.00 93.69 208 VAL A O 1
ATOM 1651 N N . GLN A 1 209 ? 8.854 7.936 16.184 1.00 93.88 209 GLN A N 1
ATOM 1652 C CA . GLN A 1 209 ? 10.294 7.751 15.903 1.00 93.88 209 GLN A CA 1
ATOM 1653 C C . GLN A 1 209 ? 10.596 7.279 14.473 1.00 93.88 209 GLN A C 1
ATOM 1655 O O . GLN A 1 209 ? 11.713 7.443 13.970 1.00 93.88 209 GLN A O 1
ATOM 1660 N N . ARG A 1 210 ? 9.624 6.650 13.804 1.00 95.81 210 ARG A N 1
ATOM 1661 C CA . ARG A 1 210 ? 9.762 6.084 12.451 1.00 95.81 210 ARG A CA 1
ATOM 1662 C C . ARG A 1 210 ? 8.676 6.616 11.522 1.00 95.81 210 ARG A C 1
ATOM 1664 O O . ARG A 1 210 ? 7.709 7.214 11.971 1.00 95.81 210 ARG A O 1
ATOM 1671 N N . TYR A 1 211 ? 8.833 6.352 10.224 1.00 96.19 211 TYR A N 1
ATOM 1672 C CA . TYR A 1 211 ? 7.900 6.773 9.171 1.00 96.19 211 TYR A CA 1
ATOM 1673 C C . TYR A 1 211 ? 7.727 8.296 9.060 1.00 96.19 211 TYR A C 1
ATOM 1675 O O . TYR A 1 211 ? 6.616 8.794 8.894 1.00 96.19 211 TYR A O 1
ATOM 1683 N N . PHE A 1 212 ? 8.851 9.015 9.069 1.00 95.19 212 PHE A N 1
ATOM 1684 C CA . PHE A 1 212 ? 8.959 10.427 8.697 1.00 95.19 212 PHE A CA 1
ATOM 1685 C C . PHE A 1 212 ? 10.046 10.608 7.639 1.00 95.19 212 PHE A C 1
ATOM 1687 O O . PHE A 1 212 ? 10.995 9.824 7.573 1.00 95.19 212 PHE A O 1
ATOM 1694 N N . TYR A 1 213 ? 9.900 11.638 6.817 1.00 94.44 213 TYR A N 1
ATOM 1695 C CA . TYR A 1 213 ? 10.949 12.120 5.928 1.00 94.44 213 TYR A CA 1
ATOM 1696 C C . TYR A 1 213 ? 11.921 13.035 6.683 1.00 94.44 213 TYR A C 1
ATOM 1698 O O . TYR A 1 213 ? 11.642 13.464 7.802 1.00 94.44 213 TYR A O 1
ATOM 1706 N N . GLU A 1 214 ? 13.042 13.376 6.046 1.00 90.19 214 GLU A N 1
ATOM 1707 C CA . GLU A 1 214 ? 14.059 14.269 6.625 1.00 90.19 214 GLU A CA 1
ATOM 1708 C C . GLU A 1 214 ? 13.496 15.653 6.988 1.00 90.19 214 GLU A C 1
ATOM 1710 O O . GLU A 1 214 ? 13.914 16.264 7.962 1.00 90.19 214 GLU A O 1
ATOM 1715 N N . SER A 1 215 ? 12.467 16.107 6.265 1.00 91.56 215 SER A N 1
ATOM 1716 C CA . SER A 1 215 ? 11.743 17.350 6.556 1.00 91.56 215 SER A CA 1
ATOM 1717 C C . SER A 1 215 ? 10.907 17.317 7.843 1.00 91.56 215 SER A C 1
ATOM 1719 O O . SER A 1 215 ? 10.254 18.304 8.165 1.00 91.56 215 SER A O 1
ATOM 1721 N N . GLY A 1 216 ? 10.833 16.176 8.535 1.00 91.81 216 GLY A N 1
ATOM 1722 C CA . GLY A 1 216 ? 9.919 15.955 9.657 1.00 91.81 216 GLY A CA 1
ATOM 1723 C C . GLY A 1 216 ? 8.476 15.674 9.230 1.00 91.81 216 GLY A C 1
ATOM 1724 O O . GLY A 1 216 ? 7.624 15.406 10.075 1.00 91.81 216 GLY A O 1
ATOM 1725 N N . ALA A 1 217 ? 8.174 15.681 7.927 1.00 93.19 217 ALA A N 1
ATOM 1726 C CA . ALA A 1 217 ? 6.850 15.324 7.436 1.00 93.19 217 ALA A CA 1
ATOM 1727 C C . ALA A 1 217 ? 6.602 13.810 7.590 1.00 93.19 217 ALA A C 1
ATOM 1729 O O . ALA A 1 217 ? 7.454 13.008 7.196 1.00 93.19 217 ALA A O 1
ATOM 1730 N N . PRO A 1 218 ? 5.442 13.378 8.114 1.00 94.50 218 PRO A N 1
ATOM 1731 C CA . PRO A 1 218 ? 5.116 11.961 8.219 1.00 94.50 218 PRO A CA 1
ATOM 1732 C C . PRO A 1 218 ? 4.949 11.319 6.841 1.00 94.50 218 PRO A C 1
ATOM 1734 O O . PRO A 1 218 ? 4.403 11.912 5.909 1.00 94.50 218 PRO A O 1
ATOM 1737 N N . VAL A 1 219 ? 5.354 10.058 6.740 1.00 96.31 219 VAL A N 1
ATOM 1738 C CA . VAL A 1 219 ? 5.062 9.198 5.596 1.00 96.31 219 VAL A CA 1
ATOM 1739 C C . VAL A 1 219 ? 3.565 8.886 5.604 1.00 96.31 219 VAL A C 1
ATOM 1741 O O . VAL A 1 219 ? 3.043 8.306 6.560 1.00 96.31 219 VAL A O 1
ATOM 1744 N N . ARG A 1 220 ? 2.869 9.307 4.542 1.00 95.00 220 ARG A N 1
ATOM 1745 C CA . ARG A 1 220 ? 1.409 9.207 4.407 1.00 95.00 220 ARG A CA 1
ATOM 1746 C C . ARG A 1 220 ? 1.023 8.593 3.061 1.00 95.00 220 ARG A C 1
ATOM 1748 O O . ARG A 1 220 ? 1.159 7.388 2.880 1.00 95.00 220 ARG A O 1
ATOM 1755 N N . VAL A 1 221 ? 0.565 9.426 2.133 1.00 97.00 221 VAL A N 1
ATOM 1756 C CA . VAL A 1 221 ? 0.093 9.063 0.794 1.00 97.00 221 VAL A CA 1
ATOM 1757 C C . VAL A 1 221 ? 1.233 8.448 -0.027 1.00 97.00 221 VAL A C 1
ATOM 1759 O O . VAL A 1 221 ? 2.360 8.951 0.010 1.00 97.00 221 VAL A O 1
ATOM 1762 N N . MET A 1 222 ? 0.950 7.353 -0.741 1.00 98.06 222 MET A N 1
ATOM 1763 C CA . MET A 1 222 ? 1.908 6.713 -1.648 1.00 98.06 222 MET A CA 1
ATOM 1764 C C . MET A 1 222 ? 2.317 7.685 -2.755 1.00 98.06 222 MET A C 1
ATOM 1766 O O . MET A 1 222 ? 1.477 8.386 -3.322 1.00 98.06 222 MET A O 1
ATOM 1770 N N . ARG A 1 223 ? 3.613 7.726 -3.073 1.00 98.12 223 ARG A N 1
ATOM 1771 C CA . ARG A 1 223 ? 4.107 8.528 -4.199 1.00 98.12 223 ARG A CA 1
ATOM 1772 C C . ARG A 1 223 ? 3.807 7.794 -5.504 1.00 98.12 223 ARG A C 1
ATOM 1774 O O . ARG A 1 223 ? 3.819 6.568 -5.522 1.00 98.12 223 ARG A O 1
ATOM 1781 N N . VAL A 1 224 ? 3.580 8.542 -6.583 1.00 98.50 224 VAL A N 1
ATOM 1782 C CA . VAL A 1 224 ? 3.426 7.962 -7.924 1.00 98.50 224 VAL A CA 1
ATOM 1783 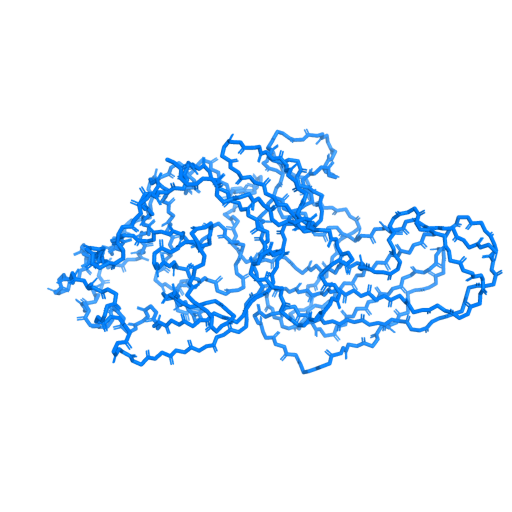C C . VAL A 1 224 ? 4.624 7.084 -8.270 1.00 98.50 224 VAL A C 1
ATOM 1785 O O . VAL A 1 224 ? 5.772 7.489 -8.057 1.00 98.50 224 VAL A O 1
ATOM 1788 N N . ARG A 1 225 ? 4.354 5.890 -8.791 1.00 98.00 225 ARG A N 1
ATOM 1789 C CA . ARG A 1 225 ? 5.362 4.892 -9.133 1.00 98.00 225 ARG A CA 1
ATOM 1790 C C . ARG A 1 225 ? 4.924 4.080 -10.346 1.00 98.00 225 ARG A C 1
ATOM 1792 O O . ARG A 1 225 ? 3.743 3.796 -10.508 1.00 98.00 225 ARG A O 1
ATOM 1799 N N . SER A 1 226 ? 5.893 3.712 -11.172 1.00 98.38 226 SER A N 1
ATOM 1800 C CA . SER A 1 226 ? 5.788 2.760 -12.275 1.00 98.38 226 SER A CA 1
ATOM 1801 C C . SER A 1 226 ? 6.918 1.762 -12.131 1.00 98.38 226 SER A C 1
ATOM 1803 O O . SER A 1 226 ? 8.063 2.171 -11.908 1.00 98.38 226 SER A O 1
ATOM 1805 N N . LEU A 1 227 ? 6.589 0.479 -12.255 1.00 97.88 227 LEU A N 1
ATOM 1806 C CA . LEU A 1 227 ? 7.547 -0.608 -12.313 1.00 97.88 227 LEU A CA 1
ATOM 1807 C C . LEU A 1 227 ? 7.344 -1.450 -13.570 1.00 97.88 227 LEU A C 1
ATOM 1809 O O . LEU A 1 227 ? 6.213 -1.765 -13.932 1.00 97.88 227 LEU A O 1
ATOM 1813 N N . ILE A 1 228 ? 8.450 -1.845 -14.187 1.00 98.31 228 ILE A N 1
ATOM 1814 C CA . ILE A 1 228 ? 8.537 -2.798 -15.288 1.00 98.31 228 ILE A CA 1
ATOM 1815 C C . ILE A 1 228 ? 8.531 -4.200 -14.680 1.00 98.31 228 ILE A C 1
ATOM 1817 O O . ILE A 1 228 ? 9.355 -4.509 -13.815 1.00 98.31 228 ILE A O 1
ATOM 1821 N N . THR A 1 229 ? 7.585 -5.029 -15.110 1.00 96.75 229 THR A N 1
ATOM 1822 C CA . THR A 1 229 ? 7.467 -6.429 -14.678 1.00 96.75 229 THR A CA 1
ATOM 1823 C C . THR A 1 229 ? 8.015 -7.401 -15.714 1.00 96.75 229 THR A C 1
ATOM 1825 O O . THR A 1 229 ? 8.367 -8.516 -15.346 1.00 96.75 229 THR A O 1
ATOM 1828 N N . ASP A 1 230 ? 8.074 -6.988 -16.982 1.00 96.25 230 ASP A N 1
ATOM 1829 C CA . ASP A 1 230 ? 8.659 -7.762 -18.076 1.00 96.25 230 ASP A CA 1
ATOM 1830 C C . ASP A 1 230 ? 9.159 -6.813 -19.193 1.00 96.25 230 ASP A C 1
ATOM 1832 O O . ASP A 1 230 ? 8.444 -5.857 -19.530 1.00 96.25 230 ASP A O 1
ATOM 1836 N N . PRO A 1 231 ? 10.370 -7.021 -19.749 1.00 96.25 231 PRO A N 1
ATOM 1837 C CA . PRO A 1 231 ? 11.353 -8.050 -19.380 1.00 96.25 231 PRO A CA 1
ATOM 1838 C C . PRO A 1 231 ? 11.935 -7.863 -17.967 1.00 96.25 231 PRO A C 1
ATOM 1840 O O . PRO A 1 231 ? 11.928 -6.761 -17.418 1.00 96.25 231 PRO A O 1
ATOM 1843 N N . GLU A 1 232 ? 12.435 -8.949 -17.371 1.00 94.81 232 GLU A N 1
ATOM 1844 C CA . GLU A 1 232 ? 13.147 -8.915 -16.085 1.00 94.81 232 GLU A CA 1
ATOM 1845 C C . GLU A 1 232 ? 14.594 -8.404 -16.228 1.00 94.81 232 GLU A C 1
ATOM 1847 O O . GLU A 1 232 ? 15.218 -8.508 -17.286 1.00 94.81 232 GLU A O 1
ATOM 1852 N N . GLU A 1 233 ? 15.156 -7.902 -15.124 1.00 95.06 233 GLU A N 1
ATOM 1853 C CA . GLU A 1 233 ? 16.582 -7.568 -15.026 1.00 95.06 233 GLU A CA 1
ATOM 1854 C C . GLU A 1 233 ? 17.449 -8.789 -15.375 1.00 95.06 233 GLU A C 1
ATOM 1856 O O . GLU A 1 233 ? 17.289 -9.871 -14.809 1.00 95.06 233 GLU A O 1
ATOM 1861 N N . GLY A 1 234 ? 18.375 -8.613 -16.316 1.00 96.12 234 GLY A N 1
ATOM 1862 C CA . GLY A 1 234 ? 19.267 -9.658 -16.812 1.00 96.12 234 GLY A CA 1
ATOM 1863 C C . GLY A 1 234 ? 18.624 -10.656 -17.783 1.00 96.12 234 GLY A C 1
ATOM 1864 O O . GLY A 1 234 ? 19.304 -11.596 -18.202 1.00 96.12 234 GLY A O 1
ATOM 1865 N N . ALA A 1 235 ? 17.355 -10.478 -18.169 1.00 96.31 235 ALA A N 1
ATOM 1866 C CA . ALA A 1 235 ? 16.697 -11.362 -19.128 1.00 96.31 235 ALA A CA 1
ATOM 1867 C C . ALA A 1 235 ? 17.410 -11.367 -20.492 1.00 96.31 235 ALA A C 1
ATOM 1869 O O . ALA A 1 235 ? 18.084 -10.410 -20.875 1.00 96.31 235 ALA A O 1
ATOM 1870 N N . THR A 1 236 ? 17.248 -12.453 -21.248 1.00 97.31 236 THR A N 1
ATOM 1871 C CA . THR A 1 236 ? 17.659 -12.525 -22.657 1.00 97.31 236 THR A CA 1
ATOM 1872 C C . THR A 1 236 ? 16.421 -12.716 -23.517 1.00 97.31 236 THR A C 1
ATOM 1874 O O . THR A 1 236 ? 15.690 -13.685 -23.323 1.00 97.31 236 THR A O 1
ATOM 1877 N N . VAL A 1 237 ? 16.203 -11.805 -24.461 1.00 96.19 237 VAL A N 1
ATOM 1878 C CA . VAL A 1 237 ? 15.076 -11.819 -25.401 1.00 96.19 237 VAL A CA 1
ATOM 1879 C C . VAL A 1 237 ? 15.599 -11.824 -26.836 1.00 96.19 237 VAL A C 1
ATOM 1881 O O . VAL A 1 237 ? 16.737 -11.422 -27.091 1.00 96.19 237 VAL A O 1
ATOM 1884 N N . ASP A 1 238 ? 14.794 -12.297 -27.779 1.00 96.44 238 ASP A N 1
ATOM 1885 C CA . ASP A 1 238 ? 15.157 -12.259 -29.197 1.00 96.44 238 ASP A CA 1
ATOM 1886 C C . ASP A 1 238 ? 15.021 -10.825 -29.739 1.00 96.44 238 ASP A C 1
ATOM 1888 O O . ASP A 1 238 ? 14.143 -10.071 -29.311 1.00 96.44 238 ASP A O 1
ATOM 1892 N N . ALA A 1 239 ? 15.905 -10.422 -30.657 1.00 95.50 239 ALA A N 1
ATOM 1893 C CA . ALA A 1 239 ? 15.741 -9.157 -31.371 1.00 95.50 239 ALA A CA 1
ATOM 1894 C C . ALA A 1 239 ? 14.458 -9.161 -32.230 1.00 95.50 239 ALA A C 1
ATOM 1896 O O . ALA A 1 239 ? 14.077 -10.188 -32.795 1.00 95.50 239 ALA A O 1
ATOM 1897 N N . GLY A 1 240 ? 13.815 -8.000 -32.359 1.00 96.19 240 GLY A N 1
ATOM 1898 C CA . GLY A 1 240 ? 12.559 -7.832 -33.089 1.00 96.19 240 GLY A CA 1
ATOM 1899 C C . GLY A 1 240 ? 11.459 -7.233 -32.219 1.00 96.19 240 GLY A C 1
ATOM 1900 O O . GLY A 1 240 ? 11.713 -6.310 -31.444 1.00 96.19 240 GLY A O 1
ATOM 1901 N N . ASP A 1 241 ? 10.230 -7.712 -32.394 1.00 96.75 241 ASP A N 1
ATOM 1902 C CA . ASP A 1 241 ? 9.066 -7.183 -31.684 1.00 96.75 241 ASP A CA 1
ATOM 1903 C C . ASP A 1 241 ? 9.100 -7.595 -30.206 1.00 96.75 241 ASP A C 1
AT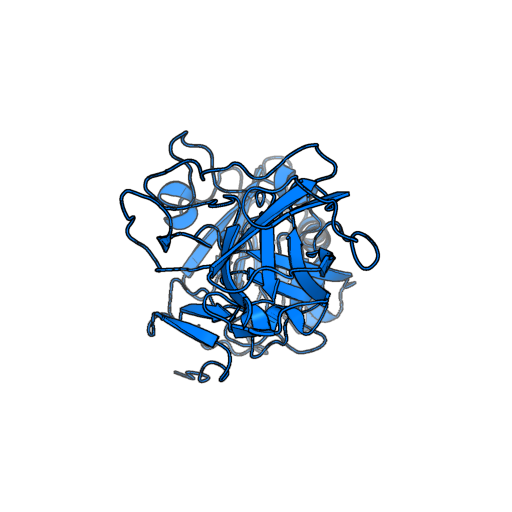OM 1905 O O . ASP A 1 241 ? 9.276 -8.766 -29.870 1.00 96.75 241 ASP A O 1
ATOM 1909 N N . LEU A 1 242 ? 8.911 -6.622 -29.317 1.00 96.69 242 LEU A N 1
ATOM 1910 C CA . LEU A 1 242 ? 8.948 -6.795 -27.871 1.00 96.69 242 LEU A CA 1
ATOM 1911 C C . LEU A 1 242 ? 7.760 -6.077 -27.232 1.00 96.69 242 LEU A C 1
ATOM 1913 O O . LEU A 1 242 ? 7.465 -4.922 -27.545 1.00 96.69 242 LEU A O 1
ATOM 1917 N N . THR A 1 243 ? 7.109 -6.745 -26.282 1.00 97.25 243 THR A N 1
ATOM 1918 C CA . THR A 1 243 ? 6.155 -6.098 -25.379 1.00 97.25 243 THR A CA 1
ATOM 1919 C C . THR A 1 243 ? 6.847 -5.820 -24.056 1.00 97.25 243 THR A C 1
ATOM 1921 O O . THR A 1 243 ? 7.238 -6.746 -23.358 1.00 97.25 243 THR A O 1
ATOM 1924 N N . ILE A 1 244 ? 6.987 -4.545 -23.707 1.00 97.94 244 ILE A N 1
ATOM 1925 C CA . ILE A 1 244 ? 7.410 -4.110 -22.376 1.00 97.94 244 ILE A CA 1
ATOM 1926 C C . ILE A 1 244 ? 6.143 -3.865 -21.568 1.00 97.94 244 ILE A C 1
ATOM 1928 O O . ILE A 1 244 ? 5.250 -3.160 -22.033 1.00 97.94 244 ILE A O 1
ATOM 1932 N N . GLN A 1 245 ? 6.043 -4.413 -20.366 1.00 97.50 245 GLN A N 1
ATOM 1933 C CA . GLN A 1 245 ? 4.843 -4.284 -19.541 1.00 97.50 245 GLN A CA 1
ATOM 1934 C C . GLN A 1 245 ? 5.174 -4.033 -18.077 1.00 97.50 245 GLN A C 1
ATOM 1936 O O . GLN A 1 245 ? 6.272 -4.321 -17.591 1.00 97.50 245 GLN A O 1
ATOM 1941 N N . GLY A 1 246 ? 4.193 -3.491 -17.365 1.00 97.81 246 GLY A N 1
ATOM 1942 C CA . GLY A 1 246 ? 4.374 -3.146 -15.973 1.00 97.81 246 GLY A CA 1
ATOM 1943 C C . GLY A 1 246 ? 3.113 -2.710 -15.250 1.00 97.81 246 GLY A C 1
ATOM 1944 O O . GLY A 1 246 ? 1.984 -2.836 -15.733 1.00 97.81 246 GLY A O 1
ATOM 1945 N N . LEU A 1 247 ? 3.348 -2.191 -14.051 1.00 97.88 247 LEU A N 1
ATOM 1946 C CA . LEU A 1 247 ? 2.341 -1.719 -13.110 1.00 97.88 247 LEU A CA 1
ATOM 1947 C C . LEU A 1 247 ? 2.659 -0.284 -12.712 1.00 97.88 247 LEU A C 1
ATOM 1949 O O . LEU A 1 247 ? 3.821 0.060 -12.507 1.00 97.88 247 LEU A O 1
ATOM 1953 N N . ALA A 1 248 ? 1.635 0.547 -12.562 1.00 98.31 248 ALA A N 1
ATOM 1954 C CA . ALA A 1 248 ? 1.776 1.906 -12.064 1.00 98.31 248 ALA A CA 1
ATOM 1955 C C . ALA A 1 248 ? 0.685 2.242 -11.043 1.00 98.31 248 ALA A C 1
ATOM 1957 O O . ALA A 1 248 ? -0.454 1.817 -11.189 1.00 98.31 248 ALA A O 1
ATOM 1958 N N . TRP A 1 249 ? 1.006 3.009 -10.006 1.00 98.38 249 TRP A N 1
ATOM 1959 C CA . TRP A 1 249 ? 0.051 3.423 -8.974 1.00 98.38 249 TRP A CA 1
ATOM 1960 C C . TRP A 1 249 ? 0.431 4.779 -8.384 1.00 98.38 249 TRP A C 1
ATOM 1962 O O . TRP A 1 249 ? 1.569 5.233 -8.501 1.00 98.38 249 TRP A O 1
ATOM 1972 N N . SER A 1 250 ? -0.532 5.438 -7.746 1.00 98.50 250 SER A N 1
ATOM 1973 C CA . SER A 1 250 ? -0.308 6.648 -6.958 1.00 98.50 250 SER A CA 1
ATOM 1974 C C . SER A 1 250 ? -1.336 6.723 -5.836 1.00 98.50 250 SER A C 1
ATOM 1976 O O . SER A 1 250 ? -2.465 6.257 -5.976 1.00 98.50 250 SER A O 1
ATOM 1978 N N . GLY A 1 251 ? -0.954 7.318 -4.708 1.00 97.44 251 GLY A N 1
ATOM 1979 C CA . GLY A 1 251 ? -1.904 7.650 -3.655 1.00 97.44 251 GLY A CA 1
ATOM 1980 C C . GLY A 1 251 ? -2.688 8.941 -3.927 1.00 97.44 251 GLY A C 1
ATOM 1981 O O . GLY A 1 251 ? -3.735 9.158 -3.320 1.00 97.44 251 GLY A O 1
ATOM 1982 N N . SER A 1 252 ? -2.210 9.802 -4.828 1.00 96.31 252 SER A N 1
ATOM 1983 C CA . SER A 1 252 ? -2.822 11.116 -5.085 1.00 96.31 252 SER A CA 1
ATOM 1984 C C . SER A 1 252 ? -3.960 11.070 -6.108 1.00 96.31 252 SER A C 1
ATOM 1986 O O . SER A 1 252 ? -4.797 11.970 -6.135 1.00 96.31 252 SER A O 1
ATOM 1988 N N . GLY A 1 253 ? -4.023 10.025 -6.934 1.00 95.62 253 GLY A N 1
ATOM 1989 C CA . GLY A 1 253 ? -5.054 9.860 -7.954 1.00 95.62 253 GLY A CA 1
ATOM 1990 C C . GLY A 1 253 ? -4.751 8.712 -8.920 1.00 95.62 253 GLY A C 1
ATOM 1991 O O . GLY A 1 253 ? -3.676 8.115 -8.843 1.00 95.62 253 GLY A O 1
ATOM 1992 N N . PRO A 1 254 ? -5.685 8.390 -9.830 1.00 97.19 254 PRO A N 1
ATOM 1993 C CA . PRO A 1 254 ? -5.465 7.374 -10.853 1.00 97.19 254 PRO A CA 1
ATOM 1994 C C . PRO A 1 254 ? -4.308 7.742 -11.792 1.00 97.19 254 PRO A C 1
ATOM 1996 O O . PRO A 1 254 ? -4.041 8.916 -12.064 1.00 97.19 254 PRO A O 1
ATOM 1999 N N . ILE A 1 255 ? -3.649 6.718 -12.336 1.00 98.31 255 ILE A N 1
ATOM 2000 C CA . ILE A 1 255 ? -2.607 6.880 -13.355 1.00 98.31 255 ILE A CA 1
ATOM 2001 C C . ILE A 1 255 ? -3.230 7.286 -14.691 1.00 98.31 255 ILE A C 1
ATOM 2003 O O . ILE A 1 255 ? -4.122 6.599 -15.205 1.00 98.31 255 ILE A O 1
ATOM 2007 N N . VAL A 1 256 ? -2.721 8.381 -15.263 1.00 98.00 256 VAL A N 1
ATOM 2008 C CA . VAL A 1 256 ? -3.199 8.952 -16.535 1.00 98.00 256 VAL A CA 1
ATOM 2009 C C . VAL A 1 256 ? -2.186 8.829 -17.668 1.00 98.00 256 VAL A C 1
ATOM 2011 O O . VAL A 1 256 ? -2.583 8.874 -18.828 1.00 98.00 256 VAL A O 1
ATOM 2014 N N . ARG A 1 257 ? -0.899 8.632 -17.358 1.00 98.44 257 ARG A N 1
ATOM 2015 C CA . ARG A 1 257 ? 0.142 8.376 -18.361 1.00 98.44 257 ARG A CA 1
ATOM 2016 C C . ARG A 1 257 ? 1.251 7.502 -17.791 1.00 98.44 257 ARG A C 1
ATOM 2018 O O . ARG A 1 257 ? 1.632 7.668 -16.633 1.00 98.44 257 ARG A O 1
ATOM 2025 N N . VAL A 1 258 ? 1.782 6.610 -18.619 1.00 98.88 258 VAL A N 1
ATOM 2026 C CA . VAL A 1 258 ? 3.073 5.954 -18.399 1.00 98.88 258 VAL A CA 1
ATOM 2027 C C . VAL A 1 258 ? 3.907 6.162 -19.650 1.00 98.88 258 VAL A C 1
ATOM 2029 O O . VAL A 1 258 ? 3.449 5.868 -20.749 1.00 98.88 258 VAL A O 1
ATOM 2032 N N . ASP A 1 259 ? 5.111 6.684 -19.469 1.00 98.75 259 ASP A N 1
ATOM 2033 C CA . ASP A 1 259 ? 6.092 6.884 -20.524 1.00 98.75 259 ASP A CA 1
ATOM 2034 C C . ASP A 1 259 ? 7.221 5.859 -20.350 1.00 98.75 259 ASP A C 1
ATOM 2036 O O . ASP A 1 259 ? 7.660 5.593 -19.224 1.00 98.75 259 ASP A O 1
ATOM 2040 N N . VAL A 1 260 ? 7.708 5.302 -21.458 1.00 98.81 260 VAL A N 1
ATOM 2041 C CA . VAL A 1 260 ? 8.787 4.309 -21.492 1.00 98.81 260 VAL A CA 1
ATOM 2042 C C . VAL A 1 260 ? 9.871 4.761 -22.464 1.00 98.81 260 VAL A C 1
ATOM 2044 O O . VAL A 1 260 ? 9.571 5.116 -23.601 1.00 98.81 260 VAL A O 1
ATOM 2047 N N . ALA A 1 261 ? 11.129 4.735 -22.029 1.00 98.19 261 ALA A N 1
ATOM 2048 C CA . ALA A 1 261 ? 12.288 5.003 -22.882 1.00 98.19 261 ALA A CA 1
ATOM 2049 C C . ALA A 1 261 ? 13.096 3.717 -23.095 1.00 98.19 261 ALA A C 1
ATOM 2051 O O . ALA A 1 261 ? 13.254 2.925 -22.162 1.00 98.19 261 ALA A O 1
ATOM 2052 N N . VAL A 1 262 ? 13.605 3.518 -24.315 1.00 97.12 262 VAL A N 1
ATOM 2053 C CA . VAL A 1 262 ? 14.419 2.356 -24.706 1.00 97.12 262 VAL A CA 1
ATOM 2054 C C . VAL A 1 262 ? 15.805 2.829 -25.141 1.00 97.12 262 VAL A C 1
ATOM 2056 O O . VAL A 1 262 ? 15.948 3.549 -26.128 1.00 97.12 262 VAL A O 1
ATOM 2059 N N . GLY A 1 263 ? 16.841 2.404 -24.418 1.00 91.88 263 GLY A N 1
ATOM 2060 C CA . GLY A 1 263 ? 18.199 2.920 -24.562 1.00 91.88 263 GLY A CA 1
ATOM 2061 C C . GLY A 1 263 ? 18.240 4.431 -24.332 1.00 91.88 263 GLY A C 1
ATOM 2062 O O . GLY A 1 263 ? 17.619 4.933 -23.402 1.00 91.88 263 GLY A O 1
ATOM 2063 N N . ASP A 1 264 ? 18.930 5.137 -25.224 1.00 88.31 264 ASP A N 1
ATOM 2064 C CA . ASP A 1 264 ? 19.008 6.603 -25.239 1.00 88.31 264 ASP A CA 1
ATOM 2065 C C . ASP A 1 264 ? 17.927 7.242 -26.138 1.00 88.31 264 ASP A C 1
ATOM 2067 O O . ASP A 1 264 ? 18.060 8.390 -26.555 1.00 88.31 264 ASP A O 1
ATOM 2071 N N . GLY A 1 265 ? 16.891 6.478 -26.506 1.00 89.50 265 GLY A N 1
ATOM 2072 C CA . GLY A 1 265 ? 15.791 6.949 -27.344 1.00 89.50 265 GLY A CA 1
ATOM 2073 C C . GLY A 1 265 ? 14.780 7.823 -26.597 1.00 89.50 265 GLY A C 1
ATOM 2074 O O . GLY A 1 265 ? 14.792 7.927 -25.368 1.00 89.50 265 GLY A O 1
ATOM 2075 N N . ASP A 1 266 ? 13.862 8.415 -27.360 1.00 95.31 266 ASP A N 1
ATOM 2076 C CA . ASP A 1 266 ? 12.790 9.250 -26.821 1.00 95.31 266 ASP A CA 1
ATOM 2077 C C . ASP A 1 266 ? 11.795 8.459 -25.957 1.00 95.31 266 ASP A C 1
ATOM 2079 O O . ASP A 1 266 ? 11.584 7.251 -26.110 1.00 95.31 266 ASP A O 1
ATOM 2083 N N . TRP A 1 267 ? 11.128 9.178 -25.054 1.00 97.88 267 TRP A N 1
ATOM 2084 C CA . TRP A 1 267 ? 10.032 8.641 -24.255 1.00 97.88 267 TRP A CA 1
ATOM 2085 C C . TRP A 1 267 ? 8.807 8.381 -25.135 1.00 97.88 267 TRP A C 1
ATOM 2087 O O . TRP A 1 267 ? 8.274 9.295 -25.761 1.00 97.88 267 TRP A O 1
ATOM 2097 N N . SER A 1 268 ? 8.328 7.142 -25.130 1.00 98.19 268 SER A N 1
ATOM 2098 C CA . SER A 1 268 ? 7.116 6.714 -25.826 1.00 98.19 268 SER A CA 1
ATOM 2099 C C . SER A 1 268 ? 5.992 6.446 -24.828 1.00 98.19 268 SER A C 1
ATOM 2101 O O . SER A 1 268 ? 6.214 5.817 -23.793 1.00 98.19 268 SER A O 1
ATOM 2103 N N . ALA A 1 269 ? 4.777 6.897 -25.137 1.00 98.44 269 ALA A N 1
ATOM 2104 C CA . ALA A 1 269 ? 3.614 6.636 -24.295 1.00 98.44 269 ALA A CA 1
ATOM 2105 C C . ALA A 1 269 ? 3.213 5.152 -24.364 1.00 98.44 269 ALA A C 1
ATOM 2107 O O . ALA A 1 269 ? 3.016 4.602 -25.447 1.00 98.44 269 ALA A O 1
ATOM 2108 N N . ALA A 1 270 ? 3.066 4.517 -23.204 1.00 98.69 270 ALA A N 1
ATOM 2109 C CA . ALA A 1 270 ? 2.534 3.168 -23.076 1.00 98.69 270 ALA A CA 1
ATOM 2110 C C . ALA A 1 270 ? 0.994 3.172 -23.084 1.00 98.69 270 ALA A C 1
ATOM 2112 O O . ALA A 1 270 ? 0.345 4.108 -22.611 1.00 98.69 270 ALA A O 1
ATOM 2113 N N . GLU A 1 271 ? 0.401 2.085 -23.570 1.00 98.50 271 GLU A N 1
ATOM 2114 C CA . GLU A 1 271 ? -1.028 1.810 -23.447 1.00 98.50 271 GLU A CA 1
ATOM 2115 C C . GLU A 1 271 ? -1.359 1.482 -21.986 1.00 98.50 271 GLU A C 1
ATOM 2117 O O . GLU A 1 271 ? -0.793 0.553 -21.404 1.00 98.50 271 GLU A O 1
ATOM 2122 N N . LEU A 1 272 ? -2.296 2.221 -21.390 1.00 97.94 272 LEU A N 1
ATOM 2123 C CA . LEU A 1 272 ? -2.840 1.902 -20.072 1.00 97.94 272 LEU A CA 1
ATOM 2124 C C . LEU A 1 272 ? -3.993 0.908 -20.213 1.00 97.94 272 LEU A C 1
ATOM 2126 O O . LEU A 1 272 ? -4.973 1.180 -20.904 1.00 97.94 272 LEU A O 1
ATOM 2130 N N . LEU A 1 273 ? -3.896 -0.220 -19.519 1.00 95.94 273 LEU A N 1
ATOM 2131 C CA . LEU A 1 273 ? -4.865 -1.305 -19.602 1.00 95.94 273 LEU A CA 1
ATOM 2132 C C . LEU A 1 273 ? -5.980 -1.125 -18.569 1.00 95.94 273 LEU A C 1
ATOM 2134 O O . LEU A 1 273 ? -5.758 -0.612 -17.468 1.00 95.94 273 LEU A O 1
ATOM 2138 N N . GLY A 1 274 ? -7.183 -1.572 -18.932 1.00 91.31 274 GLY A N 1
ATOM 2139 C CA . GLY A 1 274 ? -8.357 -1.528 -18.065 1.00 91.31 274 GLY A CA 1
ATOM 2140 C C . GLY A 1 274 ? -8.847 -0.114 -17.730 1.00 91.31 274 GLY A C 1
ATOM 2141 O O . GLY A 1 274 ? -8.323 0.906 -18.197 1.00 91.31 274 GLY A O 1
ATOM 2142 N N . GLN A 1 275 ? -9.894 -0.068 -16.908 1.00 91.19 275 GLN A N 1
ATOM 2143 C CA . GLN A 1 275 ? -10.428 1.183 -16.375 1.00 91.19 275 GLN A CA 1
ATOM 2144 C C . GLN A 1 275 ? -9.545 1.696 -15.230 1.00 91.19 275 GLN A C 1
ATOM 2146 O O . GLN A 1 275 ? -8.987 0.889 -14.485 1.00 91.19 275 GLN A O 1
ATOM 2151 N N . PRO A 1 276 ? -9.390 3.022 -15.077 1.00 91.88 276 PRO A N 1
ATOM 2152 C CA . PRO A 1 276 ? -8.658 3.576 -13.950 1.00 91.88 276 PRO A CA 1
ATOM 2153 C C . PRO A 1 276 ? -9.356 3.222 -12.632 1.00 91.88 276 PRO A C 1
ATOM 2155 O O . PRO A 1 276 ? -10.543 3.492 -12.458 1.00 91.88 276 PRO A O 1
ATOM 2158 N N . ASP A 1 277 ? -8.590 2.681 -11.690 1.00 93.56 277 ASP A N 1
ATOM 2159 C CA . ASP A 1 277 ? -8.988 2.528 -10.293 1.00 93.56 277 ASP A CA 1
ATOM 2160 C C . ASP A 1 277 ? -8.221 3.562 -9.455 1.00 93.56 277 ASP A C 1
ATOM 2162 O O . ASP A 1 277 ? -7.048 3.851 -9.704 1.00 93.56 277 ASP A O 1
ATOM 2166 N N . ARG A 1 278 ? -8.897 4.174 -8.481 1.00 94.44 278 ARG A N 1
ATOM 2167 C CA . ARG A 1 278 ? -8.297 5.183 -7.600 1.00 94.44 278 ARG A CA 1
ATOM 2168 C C . ARG A 1 278 ? -7.365 4.564 -6.556 1.00 94.44 278 ARG A C 1
ATOM 2170 O O . ARG A 1 278 ? -6.475 5.254 -6.063 1.00 94.44 278 ARG A O 1
ATOM 2177 N N . TYR A 1 279 ? -7.607 3.315 -6.167 1.00 97.38 279 TYR A N 1
ATOM 2178 C CA . TYR A 1 279 ? -6.960 2.677 -5.019 1.00 97.38 279 TYR A CA 1
ATOM 2179 C C . TYR A 1 279 ? -6.104 1.470 -5.398 1.00 97.38 279 TYR A C 1
ATOM 2181 O O . TYR A 1 279 ? -5.279 1.044 -4.585 1.00 97.38 279 TYR A O 1
ATOM 2189 N N . ALA A 1 280 ? -6.278 0.939 -6.607 1.00 97.19 280 ALA A N 1
ATOM 2190 C CA . ALA A 1 280 ? -5.468 -0.134 -7.162 1.00 97.19 280 ALA A CA 1
ATOM 2191 C C . ALA A 1 280 ? -4.478 0.377 -8.220 1.00 97.19 280 ALA A C 1
ATOM 2193 O O . ALA A 1 280 ? -4.630 1.459 -8.789 1.00 97.19 280 ALA A O 1
ATOM 2194 N N . TRP A 1 281 ? -3.447 -0.421 -8.486 1.00 97.25 281 TRP A N 1
ATOM 2195 C CA . TRP A 1 281 ? -2.521 -0.181 -9.576 1.00 97.25 281 TRP A CA 1
ATOM 2196 C C . TRP A 1 281 ? -3.242 -0.249 -10.920 1.00 97.25 281 TRP A C 1
ATOM 2198 O O . TRP A 1 281 ? -4.333 -0.801 -11.064 1.00 97.25 281 TRP A O 1
ATOM 2208 N N . ARG A 1 282 ? -2.587 0.289 -11.936 1.00 96.75 282 ARG A N 1
ATOM 2209 C CA . ARG A 1 282 ? -2.987 0.201 -13.325 1.00 96.75 282 ARG A CA 1
ATOM 2210 C C . ARG A 1 282 ? -1.898 -0.516 -14.097 1.00 96.75 282 ARG A C 1
ATOM 2212 O O . ARG A 1 282 ? -0.722 -0.157 -14.005 1.00 96.75 282 ARG A O 1
ATOM 2219 N N . ARG A 1 283 ? -2.296 -1.527 -14.859 1.00 97.62 283 ARG A N 1
ATOM 2220 C CA . ARG A 1 283 ? -1.401 -2.228 -15.777 1.00 97.62 283 ARG A CA 1
AT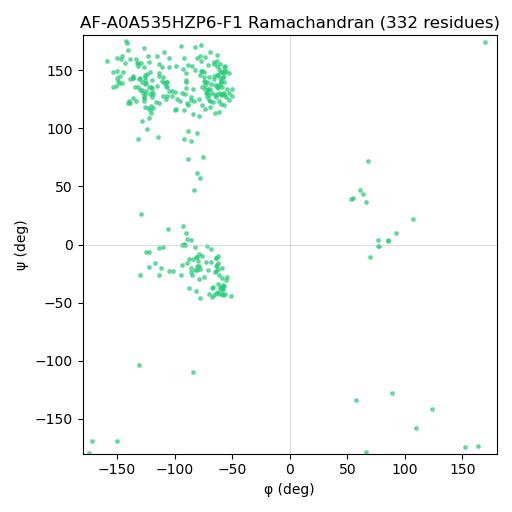OM 2221 C C . ARG A 1 283 ? -1.137 -1.360 -17.000 1.00 97.62 283 ARG A C 1
ATOM 2223 O O . ARG A 1 283 ? -2.008 -0.601 -17.428 1.00 97.62 283 ARG A O 1
ATOM 2230 N N . TRP A 1 284 ? 0.050 -1.483 -17.571 1.00 98.12 284 TRP A N 1
ATOM 2231 C CA . TRP A 1 284 ? 0.423 -0.786 -18.795 1.00 98.12 284 TRP A CA 1
ATOM 2232 C C . TRP A 1 284 ? 1.298 -1.673 -19.678 1.00 98.12 284 TRP A C 1
ATOM 2234 O O . TRP A 1 284 ? 1.958 -2.589 -19.182 1.00 98.12 284 TRP A O 1
ATOM 2244 N N . ARG A 1 285 ? 1.308 -1.400 -20.986 1.00 98.00 285 ARG A N 1
ATOM 2245 C CA . ARG A 1 285 ? 2.220 -2.046 -21.938 1.00 98.00 285 ARG A CA 1
ATOM 2246 C C . ARG A 1 285 ? 2.673 -1.101 -23.047 1.00 98.00 285 ARG A C 1
ATOM 2248 O O . ARG A 1 285 ? 1.915 -0.244 -23.484 1.00 98.00 285 ARG A O 1
ATOM 2255 N N . LEU A 1 286 ? 3.887 -1.299 -23.538 1.00 98.44 286 LEU A N 1
ATOM 2256 C CA . LEU A 1 286 ? 4.412 -0.707 -24.761 1.00 98.44 286 LEU A CA 1
ATOM 2257 C C . LEU A 1 286 ? 4.808 -1.843 -25.706 1.00 98.44 286 LEU A C 1
ATOM 2259 O O . LEU A 1 286 ? 5.686 -2.639 -25.380 1.00 98.44 286 LEU A O 1
ATOM 2263 N N . VAL A 1 287 ? 4.188 -1.893 -26.884 1.00 97.75 287 VAL A N 1
ATOM 2264 C CA . VAL A 1 287 ? 4.652 -2.744 -27.986 1.00 97.75 287 VAL A CA 1
ATOM 2265 C C . VAL A 1 287 ? 5.653 -1.935 -28.800 1.00 97.75 287 VAL A C 1
ATOM 2267 O O . VAL A 1 287 ? 5.335 -0.844 -29.268 1.00 97.75 287 VAL A O 1
ATOM 2270 N N . THR A 1 288 ? 6.873 -2.443 -28.932 1.00 96.19 288 THR A N 1
ATOM 2271 C CA . THR A 1 288 ? 7.971 -1.781 -29.643 1.00 96.19 288 THR A CA 1
ATOM 2272 C C . THR A 1 288 ? 8.808 -2.800 -30.410 1.00 96.19 288 THR A C 1
ATOM 2274 O O . THR A 1 288 ? 8.579 -4.003 -30.307 1.00 96.19 288 THR A O 1
ATOM 2277 N N . ARG A 1 289 ? 9.787 -2.327 -31.181 1.00 95.44 289 ARG A N 1
ATOM 2278 C CA . ARG A 1 289 ? 10.703 -3.167 -31.952 1.00 95.44 289 ARG A CA 1
ATOM 2279 C C . ARG A 1 289 ? 12.151 -2.808 -31.641 1.00 95.44 289 ARG A C 1
ATOM 2281 O O . ARG A 1 289 ? 12.543 -1.649 -31.759 1.00 95.44 289 ARG A O 1
ATOM 2288 N N . ILE A 1 290 ? 12.950 -3.801 -31.255 1.00 94.75 290 ILE A N 1
ATOM 2289 C CA . ILE A 1 290 ? 14.359 -3.643 -30.881 1.00 94.75 290 ILE A CA 1
ATOM 2290 C C . ILE A 1 290 ? 15.222 -4.561 -31.747 1.00 94.75 290 ILE A C 1
ATOM 2292 O O . ILE A 1 290 ? 15.365 -5.747 -31.475 1.00 94.75 290 ILE A O 1
ATOM 2296 N N . GLU A 1 291 ? 15.825 -3.987 -32.786 1.00 94.00 291 GLU A N 1
ATOM 2297 C CA . GLU A 1 291 ? 16.697 -4.714 -33.728 1.00 94.00 291 GLU A CA 1
ATOM 2298 C C . GLU A 1 291 ? 18.145 -4.832 -33.242 1.00 94.00 291 GLU A C 1
ATOM 2300 O O . GLU A 1 291 ? 18.890 -5.738 -33.621 1.00 94.00 291 GLU A O 1
ATOM 2305 N N . ARG A 1 292 ? 18.579 -3.886 -32.402 1.00 92.38 292 ARG A N 1
ATOM 2306 C CA . ARG A 1 292 ? 19.946 -3.860 -31.886 1.00 92.38 292 ARG A CA 1
ATOM 2307 C C . ARG A 1 292 ? 20.155 -5.047 -30.953 1.00 92.38 292 ARG A C 1
ATOM 2309 O O . ARG A 1 292 ? 19.385 -5.210 -30.013 1.00 92.38 292 ARG A O 1
ATOM 2316 N N . ARG A 1 293 ? 21.236 -5.800 -31.167 1.00 94.88 293 ARG A N 1
ATOM 2317 C CA . ARG A 1 293 ? 21.723 -6.866 -30.274 1.00 94.88 293 ARG A CA 1
ATOM 2318 C C . ARG A 1 293 ? 22.609 -6.308 -29.158 1.00 94.88 293 ARG A C 1
ATOM 2320 O O . ARG A 1 293 ? 23.280 -5.294 -29.351 1.00 94.88 293 ARG A O 1
ATOM 2327 N N . GLY A 1 294 ? 22.668 -7.001 -28.024 1.00 95.56 294 GLY A N 1
ATOM 2328 C CA . GLY A 1 294 ? 23.503 -6.635 -26.877 1.00 95.56 294 GLY A CA 1
ATOM 2329 C C . GLY A 1 294 ? 22.698 -6.134 -25.681 1.00 95.56 294 GLY A C 1
ATOM 2330 O O . GLY A 1 294 ? 21.530 -6.470 -25.530 1.00 95.56 294 GLY A O 1
ATOM 2331 N N . GLU A 1 295 ? 23.340 -5.379 -24.790 1.00 97.25 295 GLU A N 1
ATOM 2332 C CA . GLU A 1 295 ? 22.669 -4.825 -23.609 1.00 97.25 295 GLU A CA 1
ATOM 2333 C C . GLU A 1 295 ? 21.732 -3.675 -24.003 1.00 97.25 295 GLU A C 1
ATOM 2335 O O . GLU A 1 295 ? 22.112 -2.739 -24.713 1.00 97.25 295 GLU A O 1
ATOM 2340 N N . ILE A 1 296 ? 20.500 -3.747 -23.513 1.00 97.25 296 ILE A N 1
ATOM 2341 C CA . ILE A 1 296 ? 19.469 -2.728 -23.650 1.00 97.25 296 ILE A CA 1
ATOM 2342 C C . ILE A 1 296 ? 19.037 -2.315 -22.249 1.00 97.25 296 ILE A C 1
ATOM 2344 O O . ILE A 1 296 ? 18.815 -3.164 -21.389 1.00 97.25 296 ILE A O 1
ATOM 2348 N N . ARG A 1 297 ? 18.890 -1.008 -22.029 1.00 97.94 297 ARG A N 1
ATOM 2349 C CA . ARG A 1 297 ? 18.272 -0.459 -20.820 1.00 97.94 297 ARG A CA 1
ATOM 2350 C C . ARG A 1 297 ? 16.923 0.131 -21.167 1.00 97.94 297 ARG A C 1
ATOM 2352 O O . ARG A 1 297 ? 16.792 0.776 -22.201 1.00 97.94 297 ARG A O 1
ATOM 2359 N N . ILE A 1 298 ? 15.939 -0.094 -20.316 1.00 98.25 298 ILE A N 1
ATOM 2360 C CA . ILE A 1 298 ? 14.607 0.487 -20.442 1.00 98.25 298 ILE A CA 1
ATOM 2361 C C . ILE A 1 298 ? 14.234 1.201 -19.156 1.00 98.25 298 ILE A C 1
ATOM 2363 O O . ILE A 1 298 ? 14.611 0.776 -18.063 1.00 98.25 298 ILE A O 1
ATOM 2367 N N . HIS A 1 299 ? 13.487 2.286 -19.301 1.00 98.44 299 HIS A N 1
ATOM 2368 C CA . HIS A 1 299 ? 13.053 3.130 -18.197 1.00 98.44 299 HIS A CA 1
ATOM 2369 C C . HIS A 1 299 ? 11.540 3.284 -18.225 1.00 98.44 299 HIS A C 1
ATOM 2371 O O . HIS A 1 299 ? 10.971 3.390 -19.307 1.00 98.44 299 HIS A O 1
ATOM 2377 N N . SER A 1 300 ? 10.889 3.347 -17.061 1.00 98.50 300 SER A N 1
ATOM 2378 C CA . SER A 1 300 ? 9.452 3.654 -16.985 1.00 98.50 300 SER A CA 1
ATOM 2379 C C . SER A 1 300 ? 9.155 4.782 -16.002 1.00 98.50 300 SER A C 1
ATOM 2381 O O . SER A 1 300 ? 9.751 4.860 -14.922 1.00 98.50 300 SER A O 1
ATOM 2383 N N . ARG A 1 301 ? 8.225 5.662 -16.383 1.00 98.62 301 ARG A N 1
ATOM 2384 C CA . ARG A 1 301 ? 7.796 6.817 -15.591 1.00 98.62 301 ARG A CA 1
ATOM 2385 C C . ARG A 1 301 ? 6.285 6.992 -15.672 1.00 98.62 301 ARG A C 1
ATOM 2387 O O . ARG A 1 301 ? 5.752 7.206 -16.754 1.00 98.62 301 ARG A O 1
ATOM 2394 N N . ALA A 1 302 ? 5.604 6.973 -14.531 1.00 98.75 302 ALA A N 1
ATOM 2395 C CA . ALA A 1 302 ? 4.179 7.292 -14.446 1.00 98.75 302 ALA A CA 1
ATOM 2396 C C . ALA A 1 302 ? 3.916 8.772 -14.132 1.00 98.75 302 ALA A C 1
ATOM 2398 O O . ALA A 1 302 ? 4.692 9.424 -13.432 1.00 98.75 302 ALA A O 1
ATOM 2399 N N . THR A 1 303 ? 2.770 9.268 -14.603 1.00 98.75 303 THR A N 1
ATOM 2400 C CA . THR A 1 303 ? 2.135 10.525 -14.188 1.00 98.75 303 THR A CA 1
ATOM 2401 C C . THR A 1 303 ? 0.697 10.244 -13.741 1.00 98.75 303 THR A C 1
ATOM 2403 O O . THR A 1 303 ? -0.050 9.541 -14.431 1.00 98.75 303 THR A O 1
ATOM 2406 N N . ASP A 1 304 ? 0.304 10.777 -12.584 1.00 98.50 304 ASP A N 1
ATOM 2407 C CA . ASP A 1 304 ? -1.066 10.660 -12.067 1.00 98.50 304 ASP A CA 1
ATOM 2408 C C . ASP A 1 304 ? -1.954 11.859 -12.441 1.00 98.50 304 ASP A C 1
ATOM 2410 O O . ASP A 1 304 ? -1.489 12.871 -12.968 1.00 98.50 304 ASP A O 1
ATOM 2414 N N . SER A 1 305 ? -3.258 11.751 -12.174 1.00 97.81 305 SER A N 1
ATOM 2415 C CA . SER A 1 305 ? -4.239 12.799 -12.486 1.00 97.81 305 SER A CA 1
ATOM 2416 C C . SER A 1 305 ? -4.037 14.111 -11.717 1.00 97.81 305 SER A C 1
ATOM 2418 O O . SER A 1 305 ? -4.688 15.099 -12.042 1.00 97.81 305 SER A O 1
ATOM 2420 N N . SER A 1 306 ? -3.182 14.133 -10.688 1.00 97.19 306 SER A N 1
ATOM 2421 C CA . SER A 1 306 ? -2.808 15.352 -9.957 1.00 97.19 306 SER A CA 1
ATOM 2422 C C . SER A 1 306 ? -1.564 16.040 -10.534 1.00 97.19 306 SER A C 1
ATOM 2424 O O . SER A 1 306 ? -1.150 17.081 -10.030 1.00 97.19 306 SER A O 1
ATOM 2426 N N . GLY A 1 307 ? -0.971 15.475 -11.593 1.00 97.88 307 GLY A N 1
ATOM 2427 C CA . GLY A 1 307 ? 0.231 15.989 -12.250 1.00 97.88 307 GLY A CA 1
ATOM 2428 C C . GLY A 1 307 ? 1.543 15.526 -11.614 1.00 97.88 307 GLY A C 1
ATOM 2429 O O . GLY A 1 307 ? 2.612 15.935 -12.064 1.00 97.88 307 GLY A O 1
ATOM 2430 N N . GLN A 1 308 ? 1.496 14.663 -10.596 1.00 98.00 308 GLN A N 1
ATOM 2431 C CA . GLN A 1 308 ? 2.707 14.157 -9.954 1.00 98.00 308 GLN A CA 1
ATOM 2432 C C . GLN A 1 308 ? 3.384 13.122 -10.856 1.00 98.00 308 GLN A C 1
ATOM 2434 O O . GLN A 1 308 ? 2.715 12.273 -11.447 1.00 98.00 308 GLN A O 1
ATOM 2439 N N . THR A 1 309 ? 4.719 13.153 -10.917 1.00 98.44 309 THR A N 1
ATOM 2440 C CA . THR A 1 309 ? 5.545 12.212 -11.696 1.00 98.44 309 THR A CA 1
ATOM 2441 C C . THR A 1 309 ? 6.728 11.675 -10.884 1.00 98.44 309 THR A C 1
ATOM 2443 O O . THR A 1 309 ? 7.141 12.273 -9.887 1.00 98.44 309 THR A O 1
ATOM 2446 N N . GLN A 1 310 ? 7.295 10.542 -11.308 1.00 98.50 310 GLN A N 1
ATOM 2447 C CA . GLN A 1 310 ? 8.526 10.005 -10.716 1.00 98.50 310 GLN A CA 1
ATOM 2448 C C . GLN A 1 310 ? 9.739 10.894 -11.043 1.00 98.50 310 GLN A C 1
ATOM 2450 O O . GLN A 1 310 ? 9.880 11.326 -12.194 1.00 98.50 310 GLN A O 1
ATOM 2455 N N . PRO A 1 311 ? 10.637 11.141 -10.072 1.00 97.81 311 PRO A N 1
ATOM 2456 C CA . PRO A 1 311 ? 11.919 11.792 -10.310 1.00 97.81 311 PRO A CA 1
ATOM 2457 C C . PRO A 1 311 ? 12.960 10.804 -10.861 1.00 97.81 311 PRO A C 1
ATOM 2459 O O . PRO A 1 311 ? 12.853 9.594 -10.669 1.00 97.81 311 PRO A O 1
ATOM 2462 N N . ALA A 1 312 ? 14.024 11.320 -11.483 1.00 96.00 312 ALA A N 1
ATOM 2463 C CA . ALA A 1 312 ? 15.156 10.494 -11.917 1.00 96.00 312 ALA A CA 1
ATOM 2464 C C . ALA A 1 312 ? 15.869 9.803 -10.738 1.00 96.00 312 ALA A C 1
ATOM 2466 O O . ALA A 1 312 ? 16.328 8.673 -10.864 1.00 96.00 312 ALA A O 1
ATOM 2467 N N . GLN A 1 313 ? 15.927 10.467 -9.582 1.00 94.88 313 GLN A N 1
ATOM 2468 C CA . GLN A 1 313 ? 16.469 9.924 -8.339 1.00 94.88 313 GLN A CA 1
ATOM 2469 C C . GLN A 1 313 ? 15.486 10.167 -7.199 1.00 94.88 313 GLN A C 1
ATOM 2471 O O . GLN A 1 313 ? 14.844 11.217 -7.128 1.00 94.88 313 GLN A O 1
ATOM 2476 N N . ALA A 1 314 ? 15.373 9.207 -6.287 1.00 94.12 314 ALA A N 1
ATOM 2477 C CA . ALA A 1 314 ? 14.568 9.387 -5.092 1.00 94.12 314 ALA A CA 1
ATOM 2478 C C . ALA A 1 314 ? 15.260 10.355 -4.128 1.00 94.12 314 ALA A C 1
ATOM 2480 O O . ALA A 1 314 ? 16.467 10.271 -3.910 1.00 94.12 314 ALA A O 1
ATOM 2481 N N . GLY A 1 315 ? 14.481 11.235 -3.497 1.00 93.25 315 GLY A N 1
ATOM 2482 C CA . GLY A 1 315 ? 14.989 12.082 -2.420 1.00 93.25 315 GLY A CA 1
ATOM 2483 C C . GLY A 1 315 ? 15.474 11.230 -1.247 1.00 93.25 315 GLY A C 1
ATOM 2484 O O . GLY A 1 315 ? 14.670 10.547 -0.601 1.00 93.25 315 GLY A O 1
ATOM 2485 N N . TRP A 1 316 ? 16.780 11.268 -0.986 1.00 95.88 316 TRP A N 1
ATOM 2486 C CA . TRP A 1 316 ? 17.395 10.543 0.121 1.00 95.88 316 TRP A CA 1
ATOM 2487 C C . TRP A 1 316 ? 16.823 11.010 1.467 1.00 95.88 316 TRP A C 1
ATOM 2489 O O . TRP A 1 316 ? 16.501 12.182 1.655 1.00 95.88 316 TRP A O 1
ATOM 2499 N N . ASN A 1 317 ? 16.658 10.081 2.404 1.00 95.69 317 ASN A N 1
ATOM 2500 C CA . ASN A 1 317 ? 16.265 10.356 3.785 1.00 95.69 317 ASN A CA 1
ATOM 2501 C C . ASN A 1 317 ? 16.794 9.244 4.684 1.00 95.69 317 ASN A C 1
ATOM 2503 O O . ASN A 1 317 ? 16.826 8.092 4.260 1.00 95.69 317 ASN A O 1
ATOM 2507 N N . ARG A 1 318 ? 17.122 9.548 5.939 1.00 95.19 318 ARG A N 1
ATOM 2508 C CA . ARG A 1 318 ? 17.823 8.615 6.843 1.00 95.19 318 ARG A CA 1
ATOM 2509 C C . ARG A 1 318 ? 17.087 7.310 7.185 1.00 95.19 318 ARG A C 1
ATOM 2511 O O . ARG A 1 318 ? 17.670 6.444 7.825 1.00 95.19 318 ARG A O 1
ATOM 2518 N N . LEU A 1 319 ? 15.805 7.172 6.830 1.00 96.25 319 LEU A N 1
ATOM 2519 C CA . LEU A 1 319 ? 14.989 5.975 7.097 1.00 96.25 319 LEU A CA 1
ATOM 2520 C C . LEU A 1 319 ? 14.654 5.165 5.828 1.00 96.25 319 LEU A C 1
ATOM 2522 O O . LEU A 1 319 ? 14.012 4.109 5.901 1.00 96.25 319 LEU A O 1
ATOM 2526 N N . GLY A 1 320 ? 15.096 5.646 4.662 1.00 96.88 320 GLY A N 1
ATOM 2527 C CA . GLY A 1 320 ? 14.973 4.955 3.383 1.00 96.88 320 GLY A CA 1
ATOM 2528 C C . GLY A 1 320 ? 13.526 4.750 2.957 1.00 96.88 320 GLY A C 1
ATOM 2529 O O . GLY A 1 320 ? 13.162 3.648 2.543 1.00 96.88 320 GLY A O 1
ATOM 2530 N N . TYR A 1 321 ? 12.689 5.779 3.112 1.00 97.94 321 TYR A N 1
ATOM 2531 C CA . TYR A 1 321 ? 11.275 5.728 2.750 1.00 97.94 321 TYR A CA 1
ATOM 2532 C C . TYR A 1 3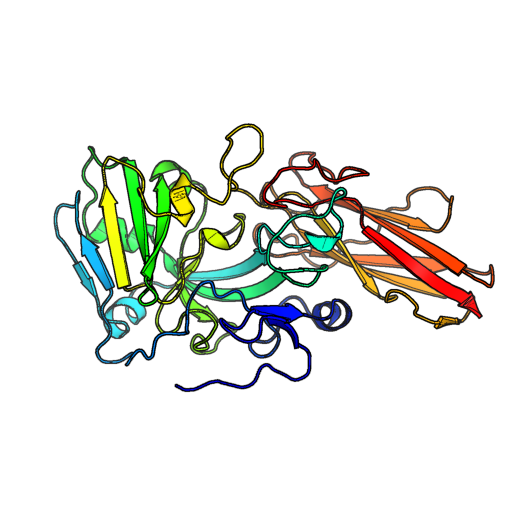21 ? 10.943 6.484 1.467 1.00 97.94 321 TYR A C 1
ATOM 2534 O O . TYR A 1 321 ? 11.558 7.496 1.137 1.00 97.94 321 TYR A O 1
ATOM 2542 N N . GLY A 1 322 ? 9.884 6.037 0.794 1.00 97.12 322 GLY A N 1
ATOM 2543 C CA . GLY A 1 322 ? 9.273 6.729 -0.334 1.00 97.12 322 GLY A CA 1
ATOM 2544 C C . GLY A 1 322 ? 10.171 6.808 -1.560 1.00 97.12 322 GLY A C 1
ATOM 2545 O O . GLY A 1 322 ? 10.155 7.833 -2.246 1.00 97.12 322 GLY A O 1
ATOM 2546 N N . ASN A 1 323 ? 10.957 5.758 -1.816 1.00 97.88 323 ASN A N 1
ATOM 2547 C CA . ASN A 1 323 ? 11.649 5.629 -3.089 1.00 97.88 323 ASN A CA 1
ATOM 2548 C C . ASN A 1 323 ? 10.611 5.467 -4.203 1.00 97.88 323 ASN A C 1
ATOM 2550 O O . ASN A 1 323 ? 9.912 4.460 -4.276 1.00 97.88 323 ASN A O 1
ATOM 2554 N N . ASN A 1 324 ? 10.537 6.472 -5.066 1.00 98.00 324 ASN A N 1
ATOM 2555 C CA . ASN A 1 324 ? 9.717 6.462 -6.262 1.00 98.00 324 ASN A CA 1
ATOM 2556 C C . ASN A 1 324 ? 10.524 6.855 -7.506 1.00 98.00 324 ASN A C 1
ATOM 2558 O O . ASN A 1 324 ? 9.956 7.393 -8.451 1.00 98.00 324 ASN A O 1
ATOM 2562 N N . ALA A 1 325 ? 11.841 6.627 -7.501 1.00 98.19 325 ALA A N 1
ATOM 2563 C CA . ALA A 1 325 ? 12.687 6.906 -8.655 1.00 98.19 325 ALA A CA 1
ATOM 2564 C C . ALA A 1 325 ? 12.182 6.171 -9.908 1.00 98.19 325 ALA A C 1
ATOM 2566 O O . ALA A 1 325 ? 11.538 5.122 -9.808 1.00 98.19 325 ALA A O 1
ATOM 2567 N N . ILE A 1 326 ? 12.482 6.720 -11.084 1.00 98.38 326 ILE A N 1
ATOM 2568 C CA . ILE A 1 326 ? 12.330 6.018 -12.364 1.00 98.38 326 ILE A CA 1
ATOM 2569 C C . ILE A 1 326 ? 13.076 4.681 -12.271 1.00 98.38 326 ILE A C 1
ATOM 2571 O O . ILE A 1 326 ? 14.265 4.651 -11.950 1.00 98.38 326 ILE A O 1
ATOM 2575 N N . GLN A 1 327 ? 12.378 3.573 -12.532 1.00 97.56 327 GLN A N 1
ATOM 2576 C CA . GLN A 1 327 ? 13.024 2.264 -12.593 1.00 97.56 327 GLN A CA 1
ATOM 2577 C C . GLN A 1 327 ? 13.770 2.137 -13.916 1.00 97.56 327 GLN A C 1
ATOM 2579 O O . GLN A 1 327 ? 13.206 2.429 -14.971 1.00 97.56 327 GLN A O 1
ATOM 2584 N N . THR A 1 328 ? 14.997 1.632 -13.838 1.00 97.31 328 THR A N 1
ATOM 2585 C CA . THR A 1 328 ? 15.769 1.139 -14.978 1.00 97.31 328 THR A CA 1
ATOM 2586 C C . THR A 1 328 ? 15.801 -0.382 -14.921 1.00 97.31 328 THR A C 1
ATOM 2588 O O . THR A 1 328 ? 16.033 -0.932 -13.845 1.00 97.31 328 THR A O 1
ATOM 2591 N N . VAL A 1 329 ? 15.584 -1.041 -16.056 1.00 97.69 329 VAL A N 1
ATOM 2592 C CA . VAL A 1 329 ? 15.822 -2.480 -16.228 1.00 97.69 329 VAL A CA 1
ATOM 2593 C C . VAL A 1 329 ? 16.824 -2.677 -17.353 1.00 97.69 329 VAL A C 1
ATOM 2595 O O . VAL A 1 329 ? 16.645 -2.111 -18.433 1.00 97.69 329 VAL A O 1
ATOM 2598 N N . ALA A 1 330 ? 17.872 -3.459 -17.112 1.00 97.81 330 ALA A N 1
ATOM 2599 C CA . ALA A 1 330 ? 18.811 -3.890 -18.138 1.00 97.81 330 ALA A CA 1
ATOM 2600 C C . ALA A 1 330 ? 18.522 -5.337 -18.553 1.00 97.81 330 ALA A C 1
ATOM 2602 O O . ALA A 1 330 ? 18.382 -6.219 -17.712 1.00 97.81 330 ALA A O 1
ATOM 2603 N N . PHE A 1 331 ? 18.461 -5.601 -19.854 1.00 97.25 331 PHE A N 1
ATOM 2604 C CA . PHE A 1 331 ? 18.315 -6.943 -20.423 1.00 97.25 331 PHE A CA 1
ATOM 2605 C C . PHE A 1 331 ? 19.173 -7.073 -21.686 1.00 97.25 331 PHE A C 1
ATOM 2607 O O . PHE A 1 331 ? 19.790 -6.107 -22.138 1.00 97.25 331 PHE A O 1
ATOM 2614 N N . ARG A 1 332 ? 19.256 -8.275 -22.260 1.00 97.50 332 ARG A N 1
ATOM 2615 C CA . ARG A 1 332 ? 20.032 -8.547 -23.475 1.00 97.50 332 ARG A CA 1
ATOM 2616 C C . ARG A 1 332 ? 19.138 -8.966 -24.631 1.00 97.50 332 ARG A C 1
ATOM 2618 O O . ARG A 1 332 ? 18.276 -9.821 -24.468 1.00 97.50 332 ARG A O 1
ATOM 2625 N N . THR A 1 333 ? 19.400 -8.419 -25.808 1.00 96.38 333 THR A N 1
ATOM 2626 C CA . THR A 1 333 ? 18.822 -8.866 -27.079 1.00 96.38 333 THR A CA 1
ATOM 2627 C C . THR A 1 333 ? 19.823 -9.748 -27.816 1.00 96.38 333 THR A C 1
ATOM 2629 O O . THR A 1 333 ? 21.006 -9.393 -27.922 1.00 96.38 333 THR A O 1
ATOM 2632 N N . ARG A 1 334 ? 19.376 -10.912 -28.298 1.00 91.56 334 ARG A N 1
ATOM 2633 C CA . ARG A 1 334 ? 20.225 -11.866 -29.025 1.00 91.56 334 ARG A CA 1
ATOM 2634 C C . ARG A 1 334 ? 19.890 -11.991 -30.494 1.00 91.56 334 ARG A C 1
ATOM 2636 O O . ARG A 1 334 ? 18.730 -11.768 -30.900 1.00 91.56 334 ARG A O 1
#

Radius of gyration: 20.58 Å; Cα contacts (8 Å, |Δi|>4): 882; chains: 1; bounding box: 48×39×58 Å

Sequence (334 aa):
MIVERPGADLIVRRADPLNCEVRLSRLADGDVTPNDRFYIRNHFPVPNIDAERWRLRVHGHVKEPLDLSLRELKRMAAATLSVTLECAGNGRIFFNPPIEGEPWVLGAVSTAAWKGVALSEILDRAGVRFTARHLIFRGADGFERSLSIDQARLSPVLLAYEMNGERLPAQHGRPLRVLVPSWYAVTSVKWLTEIEVSDEPSCGYYQVQRYFYESGAPVRVMRVRSLITDPEEGATVDAGDLTIQGLAWSGSGPIVRVDVAVGDGDWSAAELLGQPDRYAWRRWRLVTRIERRGEIRIHSRATDSSGQTQPAQAGWNRLGYGNNAIQTVAFRTR

Nearest PDB structures (foldseek):
  2ca3-assembly1_A  TM=9.525E-01  e=3.369E-40  Ancylobacter novellus
  2bpb-assembly1_A  TM=9.470E-01  e=3.021E-40  Ancylobacter novellus
  2c9x-assembly1_A  TM=9.508E-01  e=8.056E-40  Ancylobacter novellus
  2ca4-assembly1_A  TM=9.476E-01  e=8.056E-40  Ancylobacter novellus
  2xts-assembly1_C  TM=8.724E-01  e=4.171E-32  Paracoccus pantotrophus

Mean predicted aligned error: 3.74 Å

Foldseek 3Di:
DPPPDQAPQWDFLDVVVTWTFGQLLQQVPDQFRDQSRQTFDDPFHQDDDDLQPAWEWEDAQFPATDTDHPVRFVPDDKDKAKFKAAAQQACQCVDPVHADDRNHDHRRMTIWTFMADFPVVVRVVRHGHPLFFKKWWAAPRGQIFMDTPVLSVVFRKGFTQDINNHGRDSSQAPRTWIDGFQFHCSRTGGNTRYIHGHNDTDPDCCHQVHQAFPVRHGRTGAAKAKDWSPPAAAAEDAAWKDKTKTKIATSVFWWDWKWKDKAPDDTDTWAWDDDTDGRTIIITIDIDGGRDFFKMKMWMKIAGPVRGIADCFDDDGNNNGRTRHIDIGIYGYD

Solvent-accessible surface area (backbone atoms only — not comparable to full-atom values): 17476 Å² total; per-residue (Å²): 132,90,75,77,76,78,35,94,63,42,46,76,68,37,80,81,38,49,23,29,24,23,48,50,58,71,57,66,80,49,90,51,44,55,83,67,46,43,43,36,82,42,94,44,62,82,64,90,71,59,60,90,78,39,52,38,38,36,39,69,40,39,73,43,71,42,79,41,38,58,71,57,54,71,72,47,77,67,50,76,46,55,34,37,40,32,45,46,39,24,33,22,65,76,41,81,76,78,55,78,69,73,70,29,55,79,19,34,44,37,25,35,40,35,28,22,31,48,47,62,62,56,42,60,72,22,36,68,38,92,74,42,42,16,38,31,40,31,17,72,60,72,50,42,37,54,44,41,52,71,60,53,70,78,33,85,30,26,44,27,41,28,42,69,92,35,71,38,51,69,87,71,10,36,62,29,17,42,40,47,54,24,27,29,36,77,70,31,41,40,28,43,34,36,39,38,30,26,66,59,74,50,83,34,64,63,48,71,78,38,62,48,45,78,86,68,48,67,69,47,65,33,67,34,32,28,46,72,26,32,72,46,75,72,35,78,44,70,48,35,78,45,70,40,31,29,43,28,37,28,30,80,27,30,66,72,46,38,36,37,25,56,59,94,49,71,75,40,77,36,50,71,48,80,77,81,41,60,33,28,62,39,43,36,37,36,83,47,73,44,76,69,68,42,83,44,39,35,37,35,36,24,29,29,73,76,71,48,57,39,41,85,62,47,74,82,38,88,66,32,51,66,49,27,34,43,41,74,40,45,30,31,26,90

pLDDT: mean 95.5, std 7.17, range [38.34, 98.88]

Secondary structure (DSSP, 8-state):
---PPPPTTEEEEETTTTEEEE-GGGGTT-SS--GGGS-B--SSPPP---TTT-EEEEEESBSS-EEEEHHHHHTS--EEEEEEEE-TTTTGGG-SS--SS----S--EEEEEEEEEEHHHHHHHHTB-TT--EEEEEETTS-EEEEEHHHHHTTT-EEEEEETTEEPPGGGTTT-EEE-TTB-GGGS-SSEEEEEEESS---SHHHHTSSB-TTSPBP-BPPPEEEEEESPTT-EE-SEEEEEEEEEE-SSS-EEEEEEEETTSPPEEPEEPSS--SSS-EEEEEEEEE---EEEEEEEEEEETTS-B--SS----TT-----PPEEEEEEE-